Protein AF-A0AAD5VMF0-F1 (afdb_monomer)

Mean predicted aligned error: 19.84 Å

Solvent-accessible surface area (backbone atoms only — not comparable to full-atom values): 15435 Å² total; per-residue (Å²): 134,85,89,82,83,87,82,82,83,80,76,82,82,87,75,89,84,82,95,69,84,78,80,73,82,84,77,80,78,81,72,75,72,66,68,60,58,67,66,62,74,74,76,79,83,86,76,86,81,87,82,84,80,76,85,78,75,76,76,80,75,83,86,80,71,92,83,79,62,95,71,50,61,68,54,52,54,50,48,54,50,51,49,50,51,51,51,55,51,58,59,46,59,61,50,54,56,50,46,54,54,49,49,54,54,52,57,60,65,66,69,69,64,78,76,74,83,70,94,50,67,24,29,32,30,34,30,64,59,69,99,60,41,80,37,54,32,28,31,33,32,76,76,54,100,58,31,28,32,35,36,15,70,86,64,73,38,72,78,41,80,43,53,52,92,39,47,41,85,49,98,49,61,52,92,82,58,61,83,65,54,52,64,74,57,51,41,56,48,42,61,73,67,38,47,66,60,56,44,59,69,29,72,67,46,45,52,49,56,51,50,54,52,62,70,69,54,52,72,71,54,50,51,51,52,52,51,54,52,48,53,53,49,53,54,51,51,52,52,51,54,64,74,75,104

Foldseek 3Di:
DDDDDDDDDDDDDPDDDDPDPPDDDDDDDDDPVVVVVVVVVPPPDDDDDDDDDDPPPPPPPPPPPPPDDPPVPVVVVVVVVVVVVVVVVVVVVVVVVVVVVVVVVVVVVVVPPPPPLDDDFQFKKAFCDDPLHRFIWGFQADDDPFWTFTADVPRPDHTDIDGCVRIDTDPDGQDDRDRNDDRVVSVVSCVVVVVVVVCCPDPVVVVVVVVVVVVPDDPVVVVVVVVVVVVVVVVVVVVVVVVVD

Sequence (245 aa):
MVGGVAATVDGPSFDAANSSVRQLPFQAKPNKDRLAQCVYARRHQDQPAPLKTPRWHQKSAKSSQNSVGWETQALDDALMMLAGIRAALSMQSGWTQISNVLLRLAEVRSAGLEIILVLTIGVVILIRDGPLSGKIAVIAEIIDHNRAIIDGPSTGVPRQSFPYKHLLLTPFKLTKLPRGAGSGVIQKLVEREGIVEKWDKSAWAQKRATKEKRQSLGDFDRFKVMLAKKQRRDVVRKALKKASA

Organism: NCBI:txid56174

InterPro domains:
  IPR002784 Large ribosomal subunit protein eL14 domain [PF01929] (158-233)
  IPR008991 Translation protein SH3-like domain superfamily [SSF50104] (119-208)
  IPR014722 Large ribosomal subunit protein uL2, domain 2 [G3DSA:2.30.30.30] (118-201)
  IPR039660 Large ribosomal subunit protein eL14 [PTHR11127] (120-243)

Structure (mmCIF, N/CA/C/O backbone):
data_AF-A0AAD5VMF0-F1
#
_entry.id   AF-A0AAD5VMF0-F1
#
loop_
_atom_site.group_PDB
_atom_site.id
_atom_site.type_symbol
_atom_site.label_atom_id
_atom_site.label_alt_id
_atom_site.label_comp_id
_atom_site.label_asym_id
_atom_site.label_entity_id
_atom_site.label_seq_id
_atom_site.pdbx_PDB_ins_code
_atom_site.Cartn_x
_atom_site.Cartn_y
_atom_site.Cartn_z
_atom_site.occupancy
_atom_site.B_iso_or_equiv
_atom_site.auth_seq_id
_atom_site.auth_comp_id
_atom_site.auth_asym_id
_atom_site.auth_atom_id
_atom_site.pdbx_PDB_model_num
ATOM 1 N N . MET A 1 1 ? -54.091 33.857 -32.771 1.00 39.72 1 MET A N 1
ATOM 2 C CA . MET A 1 1 ? -54.334 33.910 -31.314 1.00 39.72 1 MET A CA 1
ATOM 3 C C . MET A 1 1 ? -53.193 33.185 -30.624 1.00 39.72 1 MET A C 1
ATOM 5 O O . MET A 1 1 ? -52.851 32.111 -31.093 1.00 39.72 1 MET A O 1
ATOM 9 N N . VAL A 1 2 ? -52.680 33.787 -29.540 1.00 48.00 2 VAL A N 1
ATOM 10 C CA . VAL A 1 2 ? -51.700 33.272 -28.552 1.00 48.00 2 VAL A CA 1
ATOM 11 C C . VAL A 1 2 ? -50.282 33.030 -29.118 1.00 48.00 2 VAL A C 1
ATOM 13 O O . VAL A 1 2 ? -50.114 32.214 -30.006 1.00 48.00 2 VAL A O 1
ATOM 16 N N . GLY A 1 3 ? -49.198 33.722 -28.747 1.00 38.62 3 GLY A N 1
ATOM 17 C CA . GLY A 1 3 ? -48.872 34.485 -27.535 1.00 38.62 3 GLY A CA 1
ATOM 18 C C . GLY A 1 3 ? -48.024 33.631 -26.575 1.00 38.62 3 GLY A C 1
ATOM 19 O O . GLY A 1 3 ? -48.546 32.664 -26.039 1.00 38.62 3 GLY A O 1
ATOM 20 N N . GLY A 1 4 ? -46.750 33.988 -26.351 1.00 43.59 4 GLY A N 1
ATOM 21 C CA . GLY A 1 4 ? -45.849 33.356 -25.360 1.00 43.59 4 GLY A CA 1
ATOM 22 C C . GLY A 1 4 ? -44.416 33.212 -25.893 1.00 43.59 4 GLY A C 1
ATOM 23 O O . GLY A 1 4 ? -44.119 32.241 -26.574 1.00 43.59 4 GLY A O 1
ATOM 24 N N . VAL A 1 5 ? -43.575 34.252 -25.880 1.00 50.66 5 VAL A N 1
ATOM 25 C CA . VAL A 1 5 ? -42.762 34.799 -24.763 1.00 50.66 5 VAL A CA 1
ATOM 26 C C . VAL A 1 5 ? -41.767 33.774 -24.200 1.00 50.66 5 VAL A C 1
ATOM 28 O O . VAL A 1 5 ? -42.129 32.851 -23.477 1.00 50.66 5 VAL A O 1
ATOM 31 N N . ALA A 1 6 ? -40.501 33.981 -24.570 1.00 47.44 6 ALA A N 1
ATOM 32 C CA . ALA A 1 6 ? -39.326 33.238 -24.139 1.00 47.44 6 ALA A CA 1
ATOM 33 C C . ALA A 1 6 ? -39.048 33.454 -22.643 1.00 47.44 6 ALA A C 1
ATOM 35 O O . ALA A 1 6 ? -38.972 34.592 -22.184 1.00 47.44 6 ALA A O 1
ATOM 36 N N . ALA A 1 7 ? -38.869 32.362 -21.899 1.00 51.03 7 ALA A N 1
ATOM 37 C CA . ALA A 1 7 ? -38.439 32.391 -20.507 1.00 51.03 7 ALA A CA 1
ATOM 38 C C . ALA A 1 7 ? -36.924 32.147 -20.433 1.00 51.03 7 ALA A C 1
ATOM 40 O O . ALA A 1 7 ? -36.458 31.008 -20.453 1.00 51.03 7 ALA A O 1
ATOM 41 N N . THR A 1 8 ? -36.153 33.230 -20.360 1.00 50.59 8 THR A N 1
ATOM 42 C CA . THR A 1 8 ? -34.803 33.233 -19.788 1.00 50.59 8 THR A CA 1
ATOM 43 C C . THR A 1 8 ? -34.946 33.173 -18.271 1.00 50.59 8 THR A C 1
ATOM 45 O O . THR A 1 8 ? -35.472 34.093 -17.652 1.00 50.59 8 THR A O 1
ATOM 48 N N . VAL A 1 9 ? -34.534 32.060 -17.669 1.00 53.09 9 VAL A N 1
ATOM 49 C CA . VAL A 1 9 ? -34.403 31.936 -16.214 1.00 53.09 9 VAL A CA 1
ATOM 50 C C . VAL A 1 9 ? -33.016 32.422 -15.817 1.00 53.09 9 VAL A C 1
ATOM 52 O O . VAL A 1 9 ? -32.032 31.692 -15.919 1.00 53.09 9 VAL A O 1
ATOM 55 N N . ASP A 1 10 ? -32.970 33.678 -15.385 1.00 44.53 10 ASP A N 1
ATOM 56 C CA . ASP A 1 10 ? -31.856 34.267 -14.657 1.00 44.53 10 ASP A CA 1
ATOM 57 C C . ASP A 1 10 ? -31.719 33.577 -13.292 1.00 44.53 10 ASP A C 1
ATOM 59 O O . ASP A 1 10 ? -32.653 33.535 -12.486 1.00 44.53 10 ASP A O 1
ATOM 63 N N . GLY A 1 11 ? -30.546 32.993 -13.040 1.00 49.19 11 GLY A N 1
ATOM 64 C CA . GLY A 1 11 ? -30.173 32.479 -11.725 1.00 49.19 11 GLY A CA 1
ATOM 65 C C . GLY A 1 11 ? -29.858 33.635 -10.765 1.00 49.19 11 GLY A C 1
ATOM 66 O O . GLY A 1 11 ? -29.276 34.633 -11.192 1.00 49.19 11 GLY A O 1
ATOM 67 N N . PRO A 1 12 ? -30.221 33.535 -9.476 1.00 55.34 12 PRO A N 1
ATOM 68 C CA . PRO A 1 12 ? -30.103 34.652 -8.548 1.00 55.34 12 PRO A CA 1
ATOM 69 C C . PRO A 1 12 ? -28.643 35.021 -8.252 1.00 55.34 12 PRO A C 1
ATOM 71 O O . PRO A 1 12 ? -27.835 34.176 -7.857 1.00 55.34 12 PRO A O 1
ATOM 74 N N . SER A 1 13 ? -28.363 36.319 -8.408 1.00 46.78 13 SER A N 1
ATOM 75 C CA . SER A 1 13 ? -27.172 37.024 -7.928 1.00 46.78 13 SER A CA 1
ATOM 76 C C . SER A 1 13 ? -26.937 36.728 -6.447 1.00 46.78 13 SER A C 1
ATOM 78 O O . SER A 1 13 ? -27.822 36.935 -5.614 1.00 46.78 13 SER A O 1
ATOM 80 N N . PHE A 1 14 ? -25.745 36.239 -6.111 1.00 44.75 14 PHE A N 1
ATOM 81 C CA . PHE A 1 14 ? -25.315 36.042 -4.731 1.00 44.75 14 PHE A CA 1
ATOM 82 C C . PHE A 1 14 ? -24.510 37.267 -4.289 1.00 44.75 14 PHE A C 1
ATOM 84 O O . PHE A 1 14 ? -23.292 37.206 -4.121 1.00 44.75 14 PHE A O 1
ATOM 91 N N . ASP A 1 15 ? -25.198 38.398 -4.135 1.00 44.16 15 ASP A N 1
ATOM 92 C CA . ASP A 1 15 ? -24.611 39.595 -3.546 1.00 44.16 15 ASP A CA 1
ATOM 93 C C . ASP A 1 15 ? -24.627 39.504 -2.015 1.00 44.16 15 ASP A C 1
ATOM 95 O O . ASP A 1 15 ? -25.664 39.435 -1.360 1.00 44.16 15 ASP A O 1
ATOM 99 N N . ALA A 1 16 ? -23.412 39.485 -1.470 1.00 48.34 16 ALA A N 1
ATOM 100 C CA . ALA A 1 16 ? -22.982 40.224 -0.289 1.00 48.34 16 ALA A CA 1
ATOM 101 C C . ALA A 1 16 ? -24.000 40.429 0.854 1.00 48.34 16 ALA A C 1
ATOM 103 O O . ALA A 1 16 ? -24.625 41.478 0.960 1.00 48.34 16 ALA A O 1
ATOM 104 N N . ALA A 1 17 ? -24.014 39.5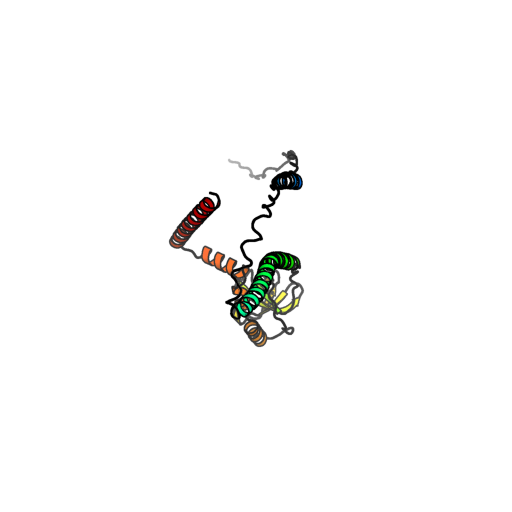09 1.824 1.00 44.19 17 ALA A N 1
ATOM 105 C CA . ALA A 1 17 ? -24.285 39.837 3.228 1.00 44.19 17 ALA A CA 1
ATOM 106 C C . ALA A 1 17 ? -23.911 38.663 4.146 1.00 44.19 17 ALA A C 1
ATOM 108 O O . ALA A 1 17 ? -24.682 37.720 4.276 1.00 44.19 17 ALA A O 1
ATOM 109 N N . ASN A 1 18 ? -22.737 38.713 4.790 1.00 50.62 18 ASN A N 1
ATOM 110 C CA . ASN A 1 18 ? -22.606 38.580 6.253 1.00 50.62 18 ASN A CA 1
ATOM 111 C C . ASN A 1 18 ? -21.132 38.722 6.683 1.00 50.62 18 ASN A C 1
ATOM 113 O O . ASN A 1 18 ? -20.461 37.770 7.085 1.00 50.62 18 ASN A O 1
ATOM 117 N N . SER A 1 19 ? -20.615 39.945 6.604 1.00 54.84 19 SER A N 1
ATOM 118 C CA . SER A 1 19 ? -19.398 40.358 7.297 1.00 54.84 19 SER A CA 1
ATOM 119 C C . SER A 1 19 ? -19.713 40.584 8.781 1.00 54.84 19 SER A C 1
ATOM 121 O O . SER A 1 19 ? -19.933 41.712 9.212 1.00 54.84 19 SER A O 1
ATOM 123 N N . SER A 1 20 ? -19.768 39.517 9.579 1.00 44.91 20 SER A N 1
ATOM 124 C CA . SER A 1 20 ? -19.698 39.629 11.044 1.00 44.91 20 SER A CA 1
ATOM 125 C C . SER A 1 20 ? -19.172 38.340 11.684 1.00 44.91 20 SER A C 1
ATOM 127 O O . SER A 1 20 ? -19.832 37.658 12.466 1.00 44.91 20 SER A O 1
ATOM 129 N N . VAL A 1 21 ? -17.920 38.000 11.366 1.00 49.81 21 VAL A N 1
ATOM 130 C CA . VAL A 1 21 ? -17.150 37.038 12.162 1.00 49.81 21 VAL A CA 1
ATOM 131 C C . VAL A 1 21 ? -16.928 37.662 13.540 1.00 49.81 21 VAL A C 1
ATOM 133 O O . VAL A 1 21 ? -16.006 38.447 13.746 1.00 49.81 21 VAL A O 1
ATOM 136 N N . ARG A 1 22 ? -17.802 37.336 14.497 1.00 44.69 22 ARG A N 1
ATOM 137 C CA . ARG A 1 22 ? -17.555 37.590 15.917 1.00 44.69 22 ARG A CA 1
ATOM 138 C C . ARG A 1 22 ? -16.333 36.769 16.325 1.00 44.69 22 ARG A C 1
ATOM 140 O O . ARG A 1 22 ? -16.423 35.555 16.493 1.00 44.69 22 ARG A O 1
ATOM 147 N N . GLN A 1 23 ? -15.186 37.429 16.453 1.00 45.75 23 GLN A N 1
ATOM 148 C CA . GLN A 1 23 ? -14.003 36.861 17.089 1.00 45.75 23 GLN A CA 1
ATOM 149 C C . GLN A 1 23 ? -14.361 36.498 18.536 1.00 45.75 23 GLN A C 1
ATOM 151 O O . GLN A 1 23 ? -14.700 37.363 19.341 1.00 45.75 23 GLN A O 1
ATOM 156 N N . LEU A 1 24 ? -14.318 35.206 18.862 1.00 52.22 24 LEU A N 1
ATOM 157 C CA . LEU A 1 24 ? -14.364 34.752 20.248 1.00 52.22 24 LEU A CA 1
ATOM 158 C C . LEU A 1 24 ? -13.030 35.115 20.920 1.00 52.22 24 LEU A C 1
ATOM 160 O O . LEU A 1 24 ? -11.979 34.889 20.313 1.00 52.22 24 LEU A O 1
ATOM 164 N N . PRO A 1 25 ? -13.028 35.648 22.155 1.00 45.78 25 PRO A N 1
ATOM 165 C CA . PRO A 1 25 ? -11.786 35.964 22.839 1.00 45.78 25 PRO A CA 1
ATOM 166 C C . PRO A 1 25 ? -10.991 34.682 23.115 1.00 45.78 25 PRO A C 1
ATOM 168 O O . PRO A 1 25 ? -11.506 33.695 23.645 1.00 45.78 25 PRO A O 1
ATOM 171 N N . PHE A 1 26 ? -9.713 34.725 22.744 1.00 46.66 26 PHE A N 1
ATOM 172 C CA . PHE A 1 26 ? -8.696 33.727 23.046 1.00 46.66 26 PHE A CA 1
ATOM 173 C C . PHE A 1 26 ? -8.610 33.525 24.566 1.00 46.66 26 PHE A C 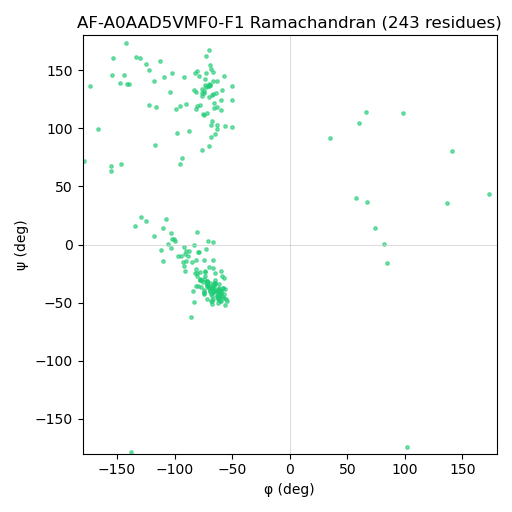1
ATOM 175 O O . PHE A 1 26 ? -8.039 34.345 25.284 1.00 46.66 26 PHE A O 1
ATOM 182 N N . GLN A 1 27 ? -9.200 32.443 25.078 1.00 49.06 27 GLN A N 1
ATOM 183 C CA . GLN A 1 27 ? -9.033 32.073 26.480 1.00 49.06 27 GLN A CA 1
ATOM 184 C C . GLN A 1 27 ? -7.608 31.552 26.695 1.00 49.06 27 GLN A C 1
ATOM 186 O O . GLN A 1 27 ? -7.225 30.495 26.185 1.00 49.06 27 GLN A O 1
ATOM 191 N N . ALA A 1 28 ? -6.820 32.310 27.456 1.00 52.97 28 ALA A N 1
ATOM 192 C CA . ALA A 1 28 ? -5.492 31.914 27.895 1.00 52.97 28 ALA A CA 1
ATOM 193 C C . ALA A 1 28 ? -5.570 30.614 28.717 1.00 52.97 28 ALA A C 1
ATOM 195 O O . ALA A 1 28 ? -6.301 30.523 29.704 1.00 52.97 28 ALA A O 1
ATOM 196 N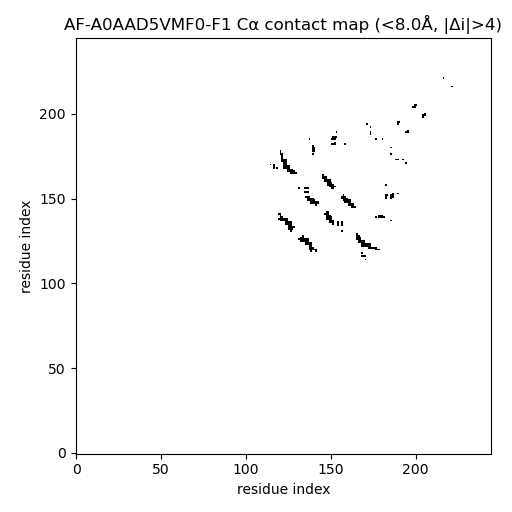 N . LYS A 1 29 ? -4.814 29.590 28.308 1.00 53.75 29 LYS A N 1
ATOM 197 C CA . LYS A 1 29 ? -4.709 28.328 29.053 1.00 53.75 29 LYS A CA 1
ATOM 198 C C . LYS A 1 29 ? -3.950 28.562 30.369 1.00 53.75 29 LYS A C 1
ATOM 200 O O . LYS A 1 29 ? -2.921 29.237 30.343 1.00 53.75 29 LYS A O 1
ATOM 205 N N . PRO A 1 30 ? -4.389 27.986 31.503 1.00 50.12 30 PRO A N 1
ATOM 206 C CA . PRO A 1 30 ? -3.702 28.161 32.776 1.00 50.12 30 PRO A CA 1
ATOM 207 C C . PRO A 1 30 ? -2.343 27.445 32.782 1.00 50.12 30 PRO A C 1
ATOM 209 O O . PRO A 1 30 ? -2.208 26.313 32.311 1.00 50.12 30 PRO A O 1
ATOM 212 N N . ASN A 1 31 ? -1.339 28.139 33.323 1.00 54.75 31 ASN A N 1
ATOM 213 C CA . ASN A 1 31 ? 0.055 27.712 33.417 1.00 54.75 31 ASN A CA 1
ATOM 214 C C . ASN A 1 31 ? 0.191 26.452 34.302 1.00 54.75 31 ASN A C 1
ATOM 216 O O . ASN A 1 31 ? -0.138 26.482 35.491 1.00 54.75 31 ASN A O 1
ATOM 220 N N . LYS A 1 32 ? 0.673 25.345 33.720 1.00 56.50 32 LYS A N 1
ATOM 221 C CA . LYS A 1 32 ? 0.809 24.030 34.377 1.00 56.50 32 LYS A CA 1
ATOM 222 C C . LYS A 1 32 ? 1.846 24.005 35.506 1.00 56.50 32 LYS A C 1
ATOM 224 O O . LYS A 1 32 ? 1.808 23.091 36.327 1.00 56.50 32 LYS A O 1
ATOM 229 N N . ASP A 1 33 ? 2.691 25.025 35.612 1.00 55.03 33 ASP A N 1
ATOM 230 C CA . ASP A 1 33 ? 3.840 25.007 36.521 1.00 55.03 33 ASP A CA 1
ATOM 231 C C . ASP A 1 33 ? 3.500 25.447 37.958 1.00 55.03 33 ASP A C 1
ATOM 233 O O . ASP A 1 33 ? 4.237 25.141 38.894 1.00 55.03 33 ASP A O 1
ATOM 237 N N . ARG A 1 34 ? 2.335 26.076 38.188 1.00 52.50 34 ARG A N 1
ATOM 238 C CA . ARG A 1 34 ? 1.907 26.497 39.542 1.00 52.50 34 ARG A CA 1
ATOM 239 C C . ARG A 1 34 ? 1.295 25.380 40.393 1.00 52.50 34 ARG A C 1
ATOM 241 O O . ARG A 1 34 ? 1.377 25.440 41.615 1.00 52.50 34 ARG A O 1
ATOM 248 N N . LEU A 1 35 ? 0.702 24.351 39.782 1.00 53.78 35 LEU A N 1
ATOM 249 C CA . LEU A 1 35 ? 0.073 23.246 40.526 1.00 53.78 35 LEU A CA 1
ATOM 250 C C . LEU A 1 35 ? 1.087 22.191 41.001 1.00 53.78 35 LEU A C 1
ATOM 252 O O . LEU A 1 35 ? 0.817 21.477 41.963 1.00 53.78 35 LEU A O 1
ATOM 256 N N . ALA A 1 36 ? 2.268 22.125 40.381 1.00 52.72 36 ALA A N 1
ATOM 257 C CA . ALA A 1 36 ? 3.321 21.186 40.764 1.00 52.72 36 ALA A CA 1
ATOM 258 C C . ALA A 1 36 ? 4.092 21.626 42.026 1.00 52.72 36 ALA A C 1
ATOM 260 O O . ALA A 1 36 ? 4.521 20.781 42.810 1.00 52.72 36 ALA A O 1
ATOM 261 N N . GLN A 1 37 ? 4.219 22.935 42.271 1.00 54.56 37 GLN A N 1
ATOM 262 C CA . GLN A 1 37 ? 4.984 23.462 43.411 1.00 54.56 37 GLN A CA 1
ATOM 263 C C . GLN A 1 37 ? 4.230 23.359 44.752 1.00 54.56 37 GLN A C 1
ATOM 265 O O . GLN A 1 37 ? 4.853 23.116 45.784 1.00 54.56 37 GLN A O 1
ATOM 270 N N . CYS A 1 38 ? 2.892 23.433 44.761 1.00 50.38 38 CYS A N 1
ATOM 271 C CA . CYS A 1 38 ? 2.105 23.322 46.001 1.00 50.38 38 CYS A CA 1
ATOM 272 C C . CYS A 1 38 ? 2.017 21.895 46.571 1.00 50.38 38 CYS A C 1
ATOM 274 O O . CYS A 1 38 ? 1.862 21.733 47.780 1.00 50.38 38 CYS A O 1
ATOM 276 N N . VAL A 1 39 ? 2.121 20.851 45.740 1.00 54.12 39 VAL A N 1
ATOM 277 C CA . VAL A 1 39 ? 2.021 19.451 46.206 1.00 54.12 39 VAL A CA 1
ATOM 278 C C . VAL A 1 39 ? 3.354 18.944 46.778 1.00 54.12 39 VAL A C 1
ATOM 280 O O . VAL A 1 39 ? 3.361 18.068 47.642 1.00 54.12 39 VAL A O 1
ATOM 283 N N . TYR A 1 40 ? 4.481 19.530 46.363 1.00 49.00 40 TYR A N 1
ATOM 284 C CA . TYR A 1 40 ? 5.817 19.131 46.818 1.00 49.00 40 TYR A CA 1
ATOM 285 C C . TYR A 1 40 ? 6.158 19.656 48.229 1.00 49.00 40 TYR A C 1
ATOM 287 O O . TYR A 1 40 ? 6.833 18.979 49.000 1.00 49.00 40 TYR A O 1
ATOM 295 N N . ALA A 1 41 ? 5.621 20.816 48.622 1.00 50.12 41 ALA A N 1
ATOM 296 C CA . ALA A 1 41 ? 5.967 21.478 49.886 1.00 50.12 41 ALA A CA 1
ATOM 297 C C . ALA A 1 41 ? 5.297 20.892 51.151 1.00 50.12 41 ALA A C 1
ATOM 299 O O . ALA A 1 41 ? 5.637 21.301 52.256 1.00 50.12 41 ALA A O 1
ATOM 300 N N . ARG A 1 42 ? 4.360 19.935 51.032 1.00 50.59 42 ARG A N 1
ATOM 301 C CA . ARG A 1 42 ? 3.609 19.386 52.186 1.00 50.59 42 ARG A CA 1
ATOM 302 C C . ARG A 1 42 ? 4.070 17.997 52.654 1.00 50.59 42 ARG A C 1
ATOM 304 O O . ARG A 1 42 ? 3.550 17.495 53.639 1.00 50.59 42 ARG A O 1
ATOM 311 N N . ARG A 1 43 ? 5.040 17.361 51.983 1.00 43.47 43 ARG A N 1
ATOM 312 C CA . ARG A 1 43 ? 5.453 15.970 52.284 1.00 43.47 43 ARG A CA 1
ATOM 313 C C . ARG A 1 43 ? 6.764 15.840 53.082 1.00 43.47 43 ARG A C 1
ATOM 315 O O . ARG A 1 43 ? 7.216 14.725 53.304 1.00 43.47 43 ARG A O 1
ATOM 322 N N . HIS A 1 44 ? 7.371 16.947 53.519 1.00 46.19 44 HIS A N 1
ATOM 323 C CA . HIS A 1 44 ? 8.727 16.946 54.095 1.00 46.19 44 HIS A CA 1
ATOM 324 C C . HIS A 1 44 ? 8.873 17.567 55.499 1.00 46.19 44 HIS A C 1
ATOM 326 O O . HIS A 1 44 ? 9.990 17.905 55.875 1.00 46.19 44 HIS A O 1
ATOM 332 N N . GLN A 1 45 ? 7.804 17.691 56.298 1.00 52.72 45 GLN A N 1
ATOM 333 C CA . GLN A 1 45 ? 7.923 18.202 57.681 1.00 52.72 45 GLN A CA 1
ATOM 334 C C . GLN A 1 45 ? 7.650 17.196 58.809 1.00 52.72 45 GLN A C 1
ATOM 336 O O . GLN A 1 45 ? 7.959 17.517 59.949 1.00 52.72 45 GLN A O 1
ATOM 341 N N . ASP A 1 46 ? 7.233 15.961 58.520 1.00 50.31 46 ASP A N 1
ATOM 342 C CA . ASP A 1 46 ? 7.001 14.955 59.567 1.00 50.31 46 ASP A CA 1
ATOM 343 C C . ASP A 1 46 ? 7.944 13.753 59.411 1.00 50.31 46 ASP A C 1
ATOM 345 O O . ASP A 1 46 ? 7.602 12.739 58.802 1.00 50.31 46 ASP A O 1
ATOM 349 N N . GLN A 1 47 ? 9.150 13.851 59.976 1.00 47.66 47 GLN A N 1
ATOM 350 C CA . GLN A 1 47 ? 9.895 12.664 60.409 1.00 47.66 47 GLN A CA 1
ATOM 351 C C . GLN A 1 47 ? 10.201 12.781 61.908 1.00 47.66 47 GLN A C 1
ATOM 353 O O . GLN A 1 47 ? 10.870 13.736 62.307 1.00 47.66 47 GLN A O 1
ATOM 358 N N . PRO A 1 48 ? 9.738 11.845 62.757 1.00 56.19 48 PRO A N 1
ATOM 359 C CA . PRO A 1 48 ? 10.111 11.835 64.166 1.00 56.19 48 PRO A CA 1
ATOM 360 C C . PRO A 1 48 ? 11.565 11.366 64.343 1.00 56.19 48 PRO A C 1
ATOM 362 O O . PRO A 1 48 ? 12.008 10.406 63.713 1.00 56.19 48 PRO A O 1
ATOM 365 N N . ALA A 1 49 ? 12.311 12.048 65.216 1.00 62.00 49 ALA A N 1
ATOM 366 C CA . ALA A 1 49 ? 13.712 11.747 65.515 1.00 62.00 49 ALA A CA 1
ATOM 367 C C . ALA A 1 49 ? 13.888 10.382 66.227 1.00 62.00 49 ALA A C 1
ATOM 369 O O . ALA A 1 49 ? 13.027 9.988 67.018 1.00 62.00 49 ALA A O 1
ATOM 370 N N . PRO A 1 50 ? 15.007 9.662 66.009 1.00 53.03 50 PRO A N 1
ATOM 371 C CA . PRO A 1 50 ? 15.227 8.351 66.618 1.00 53.03 50 PRO A CA 1
ATOM 372 C C . PRO A 1 50 ? 15.575 8.450 68.115 1.00 53.03 50 PRO A C 1
ATOM 374 O O . PRO A 1 50 ? 16.457 9.209 68.523 1.00 53.03 50 PRO A O 1
ATOM 377 N N . LEU A 1 51 ? 14.907 7.635 68.937 1.00 65.69 51 LEU A N 1
ATOM 378 C CA . LEU A 1 51 ? 15.145 7.523 70.381 1.00 65.69 51 LEU A CA 1
ATOM 379 C C . LEU A 1 51 ? 16.422 6.710 70.677 1.00 65.69 51 LEU A C 1
ATOM 381 O O . LEU A 1 51 ? 16.621 5.625 70.133 1.00 65.69 51 LEU A O 1
ATOM 385 N N . LYS A 1 52 ? 17.278 7.207 71.582 1.00 57.97 52 LYS A N 1
ATOM 386 C CA . LYS A 1 52 ? 18.459 6.480 72.089 1.00 57.97 52 LYS A CA 1
ATOM 387 C C . LYS A 1 52 ? 18.039 5.412 73.105 1.00 57.97 52 LYS A C 1
ATOM 389 O O . LYS A 1 52 ? 17.384 5.731 74.093 1.00 57.97 52 LYS A O 1
ATOM 394 N N . THR A 1 53 ? 18.475 4.166 72.919 1.00 56.31 53 THR A N 1
ATOM 395 C CA . THR A 1 53 ? 18.248 3.079 73.888 1.00 56.31 53 THR A CA 1
ATOM 396 C C . THR A 1 53 ? 19.252 3.110 75.056 1.00 56.31 53 THR A C 1
ATOM 398 O O . THR A 1 53 ? 20.406 3.501 74.848 1.00 56.31 53 THR A O 1
ATOM 401 N N . PRO A 1 54 ? 18.884 2.658 76.275 1.00 50.56 54 PRO A N 1
ATOM 402 C CA . PRO A 1 54 ? 19.761 2.716 77.447 1.00 50.56 54 PRO A CA 1
ATOM 403 C C . PRO A 1 54 ? 20.925 1.713 77.418 1.00 50.56 54 PRO A C 1
ATOM 405 O O . PRO A 1 54 ? 20.805 0.576 76.966 1.00 50.56 54 PRO A O 1
ATOM 408 N N . ARG A 1 55 ? 22.052 2.128 78.008 1.00 50.00 55 ARG A N 1
ATOM 409 C CA . ARG A 1 55 ? 23.382 1.486 77.974 1.00 50.00 55 ARG A CA 1
ATOM 410 C C . ARG A 1 55 ? 23.528 0.175 78.770 1.00 50.00 55 ARG A C 1
ATOM 412 O O . ARG A 1 55 ? 24.618 -0.386 78.828 1.00 50.00 55 ARG A O 1
ATOM 419 N N . TRP A 1 56 ? 22.466 -0.331 79.388 1.00 47.12 56 TRP A N 1
ATOM 420 C CA . TRP A 1 56 ? 22.545 -1.464 80.321 1.00 47.12 56 TRP A CA 1
ATOM 421 C C . TRP A 1 56 ? 22.427 -2.837 79.633 1.00 47.12 56 TRP A C 1
ATOM 423 O O . TRP A 1 56 ? 22.747 -3.853 80.240 1.00 47.12 56 TRP A O 1
ATOM 433 N N . HIS A 1 57 ? 22.076 -2.884 78.342 1.00 47.41 57 HIS A N 1
ATOM 434 C CA . HIS A 1 57 ? 21.938 -4.138 77.585 1.00 47.41 57 HIS A CA 1
ATOM 435 C C . HIS A 1 57 ? 23.243 -4.728 77.018 1.00 47.41 57 HIS A C 1
ATOM 437 O O . HIS A 1 57 ? 23.214 -5.798 76.420 1.00 47.41 57 HIS A O 1
ATOM 443 N N . GLN A 1 58 ? 24.406 -4.097 77.211 1.00 53.62 58 GLN A N 1
ATOM 444 C CA . GLN A 1 58 ? 25.656 -4.569 76.587 1.00 53.62 58 GLN A CA 1
ATOM 445 C C . GLN A 1 58 ? 26.471 -5.579 77.411 1.00 53.62 58 GLN A C 1
ATOM 447 O O . GLN A 1 58 ? 27.469 -6.093 76.908 1.00 53.62 58 GLN A O 1
ATOM 452 N N . LYS A 1 59 ? 26.091 -5.887 78.659 1.00 45.03 59 LYS A N 1
ATOM 453 C CA . LYS A 1 59 ? 26.933 -6.715 79.549 1.00 45.03 59 LYS A CA 1
ATOM 454 C C . LYS A 1 59 ? 26.461 -8.153 79.782 1.00 45.03 59 LYS A C 1
ATOM 456 O O . LYS A 1 59 ? 27.167 -8.888 80.457 1.00 45.03 59 LYS A O 1
ATOM 461 N N . SER A 1 60 ? 25.348 -8.590 79.190 1.00 49.59 60 SER A N 1
ATOM 462 C CA . SER A 1 60 ? 24.842 -9.961 79.400 1.00 49.59 60 SER A CA 1
ATOM 463 C C . SER A 1 60 ? 25.286 -10.983 78.344 1.00 49.59 60 SER A C 1
ATOM 465 O O . SER A 1 60 ? 25.072 -12.173 78.536 1.00 49.59 60 SER A O 1
ATOM 467 N N . ALA A 1 61 ? 25.895 -10.562 77.232 1.00 43.69 61 ALA A N 1
ATOM 468 C CA . ALA A 1 61 ? 26.145 -11.452 76.090 1.00 43.69 61 ALA A CA 1
ATOM 469 C C . ALA A 1 61 ? 27.580 -12.013 76.003 1.00 43.69 61 ALA A C 1
ATOM 471 O O . ALA A 1 61 ? 27.908 -12.695 75.040 1.00 43.69 61 ALA A O 1
ATOM 472 N N . LYS A 1 62 ? 28.463 -11.725 76.972 1.00 46.12 62 LYS A N 1
ATOM 473 C CA . LYS A 1 62 ? 29.910 -12.008 76.850 1.00 46.12 62 LYS A CA 1
ATOM 474 C C . LYS A 1 62 ? 30.428 -13.261 77.564 1.00 46.12 62 LYS A C 1
ATOM 476 O O . LYS A 1 62 ? 31.628 -13.493 77.520 1.00 46.12 62 LYS A O 1
ATOM 481 N N . SER A 1 63 ? 29.574 -14.085 78.174 1.00 47.06 63 SER A N 1
ATOM 482 C CA . SER A 1 63 ? 30.030 -15.285 78.901 1.00 47.06 63 SER A CA 1
ATOM 483 C C . SER A 1 63 ? 29.530 -16.625 78.348 1.00 47.06 63 SER A C 1
ATOM 485 O O . SER A 1 63 ? 29.762 -17.640 78.990 1.00 47.06 63 SER A O 1
ATOM 487 N N . SER A 1 64 ? 28.858 -16.669 77.188 1.00 48.50 64 SER A N 1
ATOM 488 C CA . SER A 1 64 ? 28.165 -17.894 76.732 1.00 48.50 64 SER A CA 1
ATOM 489 C C . SER A 1 64 ? 28.377 -18.285 75.259 1.00 48.50 64 SER A C 1
ATOM 491 O O . SER A 1 64 ? 27.616 -19.095 74.739 1.00 48.50 64 SER A O 1
ATOM 493 N N . GLN A 1 65 ? 29.374 -17.743 74.555 1.00 44.75 65 GLN A N 1
ATOM 494 C CA . GLN A 1 65 ? 29.591 -18.070 73.130 1.00 44.75 65 GLN A CA 1
ATOM 495 C C . GLN A 1 65 ? 31.028 -18.487 72.783 1.00 44.75 65 GLN A C 1
ATOM 497 O O . GLN A 1 65 ? 31.433 -18.436 71.630 1.00 44.75 65 GLN A O 1
ATOM 502 N N . ASN A 1 66 ? 31.791 -18.980 73.760 1.00 52.75 66 ASN A N 1
ATOM 503 C CA . ASN A 1 66 ? 33.003 -19.751 73.482 1.00 52.75 66 ASN A CA 1
ATOM 504 C C . ASN A 1 66 ? 32.643 -21.239 73.474 1.00 52.75 66 ASN A C 1
ATOM 506 O O . ASN A 1 66 ? 32.894 -21.905 74.473 1.00 52.75 66 ASN A O 1
ATOM 510 N N . SER A 1 67 ? 31.973 -21.738 72.426 1.00 47.97 67 SER A N 1
ATOM 511 C CA . SER A 1 67 ? 31.902 -23.188 72.114 1.00 47.97 67 SER A CA 1
ATOM 512 C C . SER A 1 67 ? 30.946 -23.550 70.966 1.00 47.97 67 SER A C 1
ATOM 514 O O . SER A 1 67 ? 30.217 -24.517 71.084 1.00 47.97 67 SER A O 1
ATOM 516 N N . VAL A 1 68 ? 30.917 -22.831 69.842 1.00 47.62 68 VAL A N 1
ATOM 517 C CA . VAL A 1 68 ? 30.398 -23.366 68.558 1.00 47.62 68 VAL A CA 1
ATOM 518 C C . VAL A 1 68 ? 30.667 -22.349 67.451 1.00 47.62 68 VAL A C 1
ATOM 520 O O . VAL A 1 68 ? 30.411 -21.168 67.661 1.00 47.62 68 VAL A O 1
ATOM 523 N N . GLY A 1 69 ? 31.124 -22.790 66.273 1.00 39.97 69 GLY A N 1
ATOM 524 C CA . GLY A 1 69 ? 30.912 -21.994 65.056 1.00 39.97 69 GLY A CA 1
ATOM 525 C C . GLY A 1 69 ? 32.069 -21.835 64.072 1.00 39.97 69 GLY A C 1
ATOM 526 O O . GLY A 1 69 ? 32.148 -20.803 63.422 1.00 39.97 69 GLY A O 1
ATOM 527 N N . TRP A 1 70 ? 32.921 -22.838 63.853 1.00 41.59 70 TRP A N 1
ATOM 528 C CA . TRP A 1 70 ? 33.685 -22.907 62.589 1.00 41.59 70 TRP A CA 1
ATOM 529 C C . TRP A 1 70 ? 32.774 -23.164 61.359 1.00 41.59 70 TRP A C 1
ATOM 531 O O . TRP A 1 70 ? 33.251 -23.213 60.231 1.00 41.59 70 TRP A O 1
ATOM 541 N N . GLU A 1 71 ? 31.455 -23.248 61.566 1.00 51.03 71 GLU A N 1
ATOM 542 C CA . GLU A 1 71 ? 30.403 -23.358 60.546 1.00 51.03 71 GLU A CA 1
ATOM 543 C C . GLU A 1 71 ? 29.718 -22.028 60.167 1.00 51.03 71 GLU A C 1
ATOM 545 O O . GLU A 1 71 ? 29.001 -21.991 59.170 1.00 51.03 71 GLU A O 1
ATOM 550 N N . THR A 1 72 ? 29.937 -20.917 60.882 1.00 53.03 72 THR A N 1
ATOM 551 C CA . THR A 1 72 ? 29.274 -19.633 60.551 1.00 53.03 72 THR A CA 1
ATOM 552 C C . THR A 1 72 ? 30.081 -18.743 59.605 1.00 53.03 72 THR A C 1
ATOM 554 O O . THR A 1 72 ? 29.503 -17.904 58.925 1.00 53.03 72 THR A O 1
ATOM 557 N N . GLN A 1 73 ? 31.389 -18.969 59.450 1.00 54.69 73 GLN A N 1
ATOM 558 C CA . GLN A 1 73 ? 32.230 -18.121 58.594 1.00 54.69 73 GLN A CA 1
ATOM 559 C C . GLN A 1 73 ? 31.909 -18.281 57.094 1.00 54.69 73 GLN A C 1
ATOM 561 O O . GLN A 1 73 ? 31.829 -17.302 56.362 1.00 54.69 73 GLN A O 1
ATOM 566 N N . ALA A 1 74 ? 31.645 -19.509 56.635 1.00 55.06 74 ALA A N 1
ATOM 567 C CA . ALA A 1 74 ? 31.347 -19.780 55.225 1.00 55.06 74 ALA A CA 1
ATOM 568 C C . ALA A 1 74 ? 29.936 -19.322 54.804 1.00 55.06 74 ALA A C 1
ATOM 570 O O . ALA A 1 74 ? 29.713 -18.966 53.646 1.00 55.06 74 ALA A O 1
ATOM 571 N N . LEU A 1 75 ? 28.982 -19.319 55.741 1.00 58.09 75 LEU A N 1
ATOM 572 C CA . LEU A 1 75 ? 27.616 -18.856 55.500 1.00 58.09 75 LEU A CA 1
ATOM 573 C C . LEU A 1 75 ? 27.520 -17.329 55.530 1.00 58.09 75 LEU A C 1
ATOM 575 O O . LEU A 1 75 ? 26.803 -16.770 54.701 1.00 58.09 75 LEU A O 1
ATOM 579 N N . ASP A 1 76 ? 28.285 -16.662 56.397 1.00 54.38 76 ASP A N 1
ATOM 580 C CA . ASP A 1 76 ? 28.347 -15.199 56.455 1.00 54.38 76 ASP A CA 1
ATOM 581 C C . ASP A 1 76 ? 29.103 -14.602 55.249 1.00 54.38 76 ASP A C 1
ATOM 583 O O . ASP A 1 76 ? 28.665 -13.590 54.696 1.00 54.38 76 ASP A O 1
ATOM 587 N N . ASP A 1 77 ? 30.139 -15.274 54.730 1.00 58.91 77 ASP A N 1
ATOM 588 C CA . ASP A 1 77 ? 30.834 -14.863 53.496 1.00 58.91 77 ASP A CA 1
ATOM 589 C C . ASP A 1 77 ? 29.971 -15.082 52.233 1.00 58.91 77 ASP A C 1
ATOM 591 O O . ASP A 1 77 ? 29.945 -14.243 51.323 1.00 58.91 77 ASP A O 1
ATOM 595 N N . ALA A 1 78 ? 29.179 -16.162 52.191 1.00 58.44 78 ALA A N 1
ATOM 596 C CA . ALA A 1 78 ? 28.210 -16.410 51.120 1.00 58.44 78 ALA A CA 1
ATOM 597 C C . ALA A 1 78 ? 27.018 -15.434 51.170 1.00 58.44 78 ALA A C 1
ATOM 599 O O . ALA A 1 78 ? 26.551 -14.973 50.124 1.00 58.44 78 ALA A O 1
ATOM 600 N N . LEU A 1 79 ? 26.545 -15.065 52.366 1.00 58.94 79 LEU A N 1
ATOM 601 C CA . LEU A 1 79 ? 25.511 -14.042 52.558 1.00 58.94 79 LEU A CA 1
ATOM 602 C C . LEU A 1 79 ? 26.004 -12.648 52.163 1.00 58.94 79 LEU A C 1
ATOM 604 O O . LEU A 1 79 ? 25.246 -11.907 51.538 1.00 58.94 79 LEU A O 1
ATOM 608 N N . MET A 1 80 ? 27.265 -12.307 52.439 1.00 54.69 80 MET A N 1
ATOM 609 C CA . MET A 1 80 ? 27.871 -11.049 51.994 1.00 54.69 80 MET A CA 1
ATOM 610 C C . MET A 1 80 ? 28.054 -10.992 50.467 1.00 54.69 80 MET A C 1
ATOM 612 O O . MET A 1 80 ? 27.784 -9.952 49.859 1.00 54.69 80 MET A O 1
ATOM 616 N N . MET A 1 81 ? 28.397 -12.107 49.809 1.00 57.25 81 MET A N 1
ATOM 617 C CA . MET A 1 81 ? 28.415 -12.189 48.338 1.00 57.25 81 MET A CA 1
ATOM 618 C C . MET A 1 81 ? 27.010 -12.119 47.714 1.00 57.25 81 MET A C 1
ATOM 620 O O . MET A 1 81 ? 26.801 -11.400 46.733 1.00 57.25 81 MET A O 1
ATOM 624 N N . LEU A 1 82 ? 26.017 -12.808 48.286 1.00 57.62 82 LEU A N 1
ATOM 625 C CA . LEU A 1 82 ? 24.634 -12.795 47.790 1.00 57.62 82 LEU A CA 1
ATOM 626 C C . LEU A 1 82 ? 23.922 -11.458 48.060 1.00 57.62 82 LEU A C 1
ATOM 628 O O . LEU A 1 82 ? 23.117 -11.016 47.236 1.00 57.62 82 LEU A O 1
ATOM 632 N N . ALA A 1 83 ? 24.247 -10.768 49.157 1.00 57.44 83 ALA A N 1
ATOM 633 C CA . ALA A 1 83 ? 23.793 -9.404 49.428 1.00 57.44 83 ALA A CA 1
ATOM 634 C C . ALA A 1 83 ? 24.404 -8.395 48.440 1.00 57.44 83 ALA A C 1
ATOM 636 O O . ALA A 1 83 ? 23.689 -7.516 47.956 1.00 57.44 83 ALA A O 1
ATOM 637 N N . GLY A 1 84 ? 25.677 -8.567 48.060 1.00 53.72 84 GLY A N 1
ATOM 638 C CA . GLY A 1 84 ? 26.327 -7.779 47.007 1.00 53.72 84 GLY A CA 1
ATOM 639 C C . GLY A 1 84 ? 25.670 -7.959 45.633 1.00 53.72 84 GLY A C 1
ATOM 640 O O . GLY A 1 84 ? 25.384 -6.978 44.946 1.00 53.72 84 GLY A O 1
ATOM 641 N N . ILE A 1 85 ? 25.329 -9.198 45.264 1.00 57.31 85 ILE A N 1
ATOM 642 C CA . ILE A 1 85 ? 24.613 -9.514 44.017 1.00 57.31 85 ILE A CA 1
ATOM 643 C C . ILE A 1 85 ? 23.181 -8.950 44.039 1.00 57.31 85 ILE A C 1
ATOM 645 O O . ILE A 1 85 ? 22.720 -8.388 43.045 1.00 57.31 85 ILE A O 1
ATOM 649 N N . ARG A 1 86 ? 22.480 -9.020 45.179 1.00 52.97 86 ARG A N 1
ATOM 650 C CA . ARG A 1 86 ? 21.119 -8.476 45.335 1.00 52.97 86 ARG A CA 1
ATOM 651 C C . ARG A 1 86 ? 21.089 -6.944 45.339 1.00 52.97 86 ARG A C 1
ATOM 653 O O . ARG A 1 86 ? 20.160 -6.367 44.776 1.00 52.97 86 ARG A O 1
ATOM 660 N N . ALA A 1 87 ? 22.105 -6.283 45.895 1.00 53.25 87 ALA A N 1
ATOM 661 C CA . ALA A 1 87 ? 22.267 -4.832 45.811 1.00 53.25 87 ALA A CA 1
ATOM 662 C C . ALA A 1 87 ? 22.580 -4.386 44.372 1.00 53.25 87 ALA A C 1
ATOM 664 O O . ALA A 1 87 ? 21.924 -3.470 43.875 1.00 53.25 87 ALA A O 1
ATOM 665 N N . ALA A 1 88 ? 23.476 -5.091 43.668 1.00 51.59 88 ALA A N 1
ATOM 666 C CA . ALA A 1 88 ? 23.804 -4.837 42.262 1.00 51.59 88 ALA A CA 1
ATOM 667 C C . ALA A 1 88 ? 22.597 -5.037 41.320 1.00 51.59 88 ALA A C 1
ATOM 669 O O . ALA A 1 88 ? 22.347 -4.197 40.454 1.00 51.59 88 ALA A O 1
ATOM 670 N N . LEU A 1 89 ? 21.785 -6.077 41.549 1.00 54.56 89 LEU A N 1
ATOM 671 C CA . LEU A 1 89 ? 20.537 -6.325 40.814 1.00 54.56 89 LEU A CA 1
ATOM 672 C C . LEU A 1 89 ? 19.417 -5.333 41.176 1.00 54.56 89 LEU A C 1
ATOM 674 O O . LEU A 1 89 ? 18.623 -4.971 40.307 1.00 54.56 89 LEU A O 1
ATOM 678 N N . SER A 1 90 ? 19.361 -4.828 42.417 1.00 48.50 90 SER A N 1
ATOM 679 C CA . SER A 1 90 ? 18.416 -3.760 42.799 1.00 48.50 90 SER A CA 1
ATOM 680 C C . SER A 1 90 ? 18.816 -2.383 42.249 1.00 48.50 90 SER A C 1
ATOM 682 O O . SER A 1 90 ? 17.961 -1.525 42.037 1.00 48.50 90 SER A O 1
ATOM 684 N N . MET A 1 91 ? 20.102 -2.194 41.928 1.00 47.91 91 MET A N 1
ATOM 685 C CA . MET A 1 91 ? 20.605 -1.033 41.189 1.00 47.91 91 MET A CA 1
ATOM 686 C C . MET A 1 91 ? 20.408 -1.172 39.673 1.00 47.91 91 MET A C 1
ATOM 688 O O . MET A 1 91 ? 20.471 -0.179 38.957 1.00 47.91 91 MET A O 1
ATOM 692 N N . GLN A 1 92 ? 20.091 -2.366 39.166 1.00 46.56 92 GLN A N 1
ATOM 693 C CA . GLN A 1 92 ? 19.791 -2.592 37.748 1.00 46.56 92 GLN A CA 1
ATOM 694 C C . GLN A 1 92 ? 18.300 -2.454 37.410 1.00 46.56 92 GLN A C 1
ATOM 696 O O . GLN A 1 92 ? 17.971 -2.109 36.277 1.00 46.56 92 GLN A O 1
ATOM 701 N N . SER A 1 93 ? 17.374 -2.612 38.357 1.00 53.50 93 SER A N 1
ATOM 702 C CA . SER A 1 93 ? 15.931 -2.463 38.091 1.00 53.50 93 SER A CA 1
ATOM 703 C C . SER A 1 93 ? 15.457 -1.001 38.011 1.00 53.50 93 SER A C 1
ATOM 705 O O . SER A 1 93 ? 14.553 -0.695 37.238 1.00 53.50 93 SER A O 1
ATOM 707 N N . GLY A 1 94 ? 16.100 -0.068 38.723 1.00 47.53 94 GLY A N 1
ATOM 708 C CA . GLY A 1 94 ? 15.781 1.369 38.631 1.00 47.53 94 GLY A CA 1
ATOM 709 C C . GLY A 1 94 ? 16.332 2.043 37.367 1.00 47.53 94 GLY A C 1
A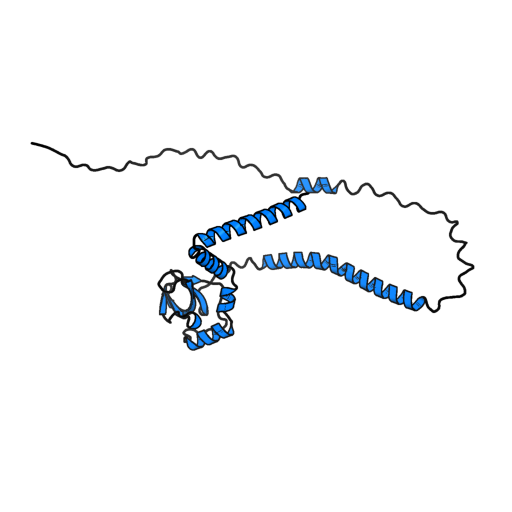TOM 710 O O . GLY A 1 94 ? 15.671 2.877 36.745 1.00 47.53 94 GLY A O 1
ATOM 711 N N . TRP A 1 95 ? 17.521 1.626 36.929 1.00 40.53 95 TRP A N 1
ATOM 712 C CA . TRP A 1 95 ? 18.175 2.166 35.734 1.00 40.53 95 TRP A CA 1
ATOM 713 C C . TRP A 1 95 ? 17.643 1.554 34.434 1.00 40.53 95 TRP A C 1
ATOM 715 O O . TRP A 1 95 ? 17.669 2.227 33.409 1.00 40.53 95 TRP A O 1
ATOM 725 N N . THR A 1 96 ? 17.080 0.339 34.468 1.00 51.78 96 THR A N 1
ATOM 726 C CA . THR A 1 96 ? 16.392 -0.277 33.311 1.00 51.78 96 THR A CA 1
ATOM 727 C C . THR A 1 96 ? 15.022 0.341 33.024 1.00 51.78 96 THR A C 1
ATOM 729 O O . THR A 1 96 ? 14.537 0.310 31.891 1.00 51.78 96 THR A O 1
ATOM 732 N N . GLN A 1 97 ? 14.397 0.959 34.028 1.00 50.75 97 GLN A N 1
ATOM 733 C CA . GLN A 1 97 ? 13.129 1.667 33.866 1.00 50.75 97 GLN A CA 1
ATOM 734 C C . GLN A 1 97 ? 13.335 3.080 33.300 1.00 50.75 97 GLN A C 1
ATOM 736 O O . GLN A 1 97 ? 12.560 3.524 32.452 1.00 50.75 97 GLN A O 1
ATOM 741 N N . ILE A 1 98 ? 14.428 3.749 33.686 1.00 49.88 98 ILE A N 1
ATOM 742 C CA . ILE A 1 98 ? 14.839 5.038 33.112 1.00 49.88 98 ILE A CA 1
ATOM 743 C C . ILE A 1 98 ? 15.433 4.832 31.717 1.00 49.88 98 ILE A C 1
ATOM 745 O O . ILE A 1 98 ? 15.081 5.581 30.809 1.00 49.88 98 ILE A O 1
ATOM 749 N N . SER A 1 99 ? 16.241 3.790 31.495 1.00 54.03 99 SER A N 1
ATOM 750 C CA . SER A 1 99 ? 16.840 3.527 30.183 1.00 54.03 99 SER A CA 1
ATOM 751 C C . SER A 1 99 ? 15.799 3.177 29.124 1.00 54.03 99 SER A C 1
ATOM 753 O O . SER A 1 99 ? 15.933 3.656 28.012 1.00 54.03 99 SER A O 1
ATOM 755 N N . ASN A 1 100 ? 14.716 2.460 29.445 1.00 55.88 100 ASN A N 1
ATOM 756 C CA . ASN A 1 100 ? 13.651 2.164 28.476 1.00 55.88 100 ASN A CA 1
ATOM 757 C C . ASN A 1 100 ? 12.790 3.384 28.112 1.00 55.88 100 ASN A C 1
ATOM 759 O O . ASN A 1 100 ? 12.318 3.488 26.979 1.00 55.88 100 ASN A O 1
ATOM 763 N N . VAL A 1 101 ? 12.588 4.321 29.044 1.00 58.62 101 VAL A N 1
ATOM 764 C CA . VAL A 1 101 ? 11.910 5.598 28.765 1.00 58.62 101 VAL A CA 1
ATOM 765 C C . VAL A 1 101 ? 12.837 6.532 27.979 1.00 58.62 101 VAL A C 1
ATOM 767 O O . VAL A 1 101 ? 12.382 7.157 27.023 1.00 58.62 101 VAL A O 1
ATOM 770 N N . LEU A 1 102 ? 14.136 6.565 28.304 1.00 52.12 102 LEU A N 1
ATOM 771 C CA . LEU A 1 102 ? 15.142 7.341 27.571 1.00 52.12 102 LEU A CA 1
ATOM 772 C C . LEU A 1 102 ? 15.424 6.775 26.168 1.00 52.12 102 LEU A C 1
ATOM 774 O O . LEU A 1 102 ? 15.523 7.553 25.227 1.00 52.12 102 LEU A O 1
ATOM 778 N N . LEU A 1 103 ? 15.489 5.448 25.996 1.00 54.97 103 LEU A N 1
ATOM 779 C CA . LEU A 1 103 ? 15.605 4.783 24.690 1.00 54.97 103 LEU A CA 1
ATOM 780 C C . LEU A 1 103 ? 14.344 5.004 23.854 1.00 54.97 103 LEU A C 1
ATOM 782 O O . LEU A 1 103 ? 14.457 5.325 22.678 1.00 54.97 103 LEU A O 1
ATOM 786 N N . ARG A 1 104 ? 13.143 4.950 24.451 1.00 54.19 104 ARG A N 1
ATOM 787 C CA . ARG A 1 104 ? 11.904 5.323 23.743 1.00 54.19 104 ARG A CA 1
ATOM 788 C C . ARG A 1 104 ? 11.860 6.798 23.347 1.00 54.19 104 ARG A C 1
ATOM 790 O O . ARG A 1 104 ? 11.299 7.112 22.306 1.00 54.19 104 ARG A O 1
ATOM 797 N N . LEU A 1 105 ? 12.441 7.702 24.134 1.00 47.34 105 LEU A N 1
ATOM 798 C CA . LEU A 1 105 ? 12.551 9.124 23.783 1.00 47.34 105 LEU A CA 1
ATOM 799 C C . LEU A 1 105 ? 13.632 9.388 22.721 1.00 47.34 105 LEU A C 1
ATOM 801 O O . LEU A 1 105 ? 13.449 10.271 21.886 1.00 47.34 105 LEU A O 1
ATOM 805 N N . ALA A 1 106 ? 14.715 8.608 22.705 1.00 45.56 106 ALA A N 1
ATOM 806 C CA . ALA A 1 106 ? 15.739 8.661 21.662 1.00 45.56 106 ALA A CA 1
ATOM 807 C C . ALA A 1 106 ? 15.242 8.074 20.322 1.00 45.56 106 ALA A C 1
ATOM 809 O O . ALA A 1 106 ? 15.525 8.651 19.275 1.00 45.56 106 ALA A O 1
ATOM 810 N N . GLU A 1 107 ? 14.415 7.021 20.346 1.00 45.28 107 GLU A N 1
ATOM 811 C CA . GLU A 1 107 ? 13.728 6.453 19.168 1.00 45.28 107 GLU A CA 1
ATOM 812 C C . GLU A 1 107 ? 12.707 7.437 18.560 1.00 45.28 107 GLU A C 1
ATOM 814 O O . GLU A 1 107 ? 12.514 7.508 17.349 1.00 45.28 107 GLU A O 1
ATOM 819 N N . VAL A 1 108 ? 12.070 8.269 19.392 1.00 46.91 108 VAL A N 1
ATOM 820 C CA . VAL A 1 108 ? 11.147 9.319 18.924 1.00 46.91 108 VAL A CA 1
ATOM 821 C C . VAL A 1 108 ? 11.900 10.508 18.301 1.00 46.91 108 VAL A C 1
ATOM 823 O O . VAL A 1 108 ? 11.296 11.307 17.587 1.00 46.91 108 VAL A O 1
ATOM 826 N N . ARG A 1 109 ? 13.226 10.609 18.480 1.00 41.66 109 ARG A N 1
ATOM 827 C CA . ARG A 1 109 ? 14.054 11.683 17.900 1.00 41.66 109 ARG A CA 1
ATOM 828 C C . ARG A 1 109 ? 14.666 11.332 16.535 1.00 41.66 109 ARG A C 1
ATOM 830 O O . ARG A 1 109 ? 15.057 12.245 15.816 1.00 41.66 109 ARG A O 1
ATOM 837 N N . SER A 1 110 ? 14.673 10.057 16.137 1.00 47.25 110 SER A N 1
ATOM 838 C CA . SER A 1 110 ? 14.967 9.614 14.759 1.00 47.25 110 SER A CA 1
ATOM 839 C C . SER A 1 110 ? 13.713 9.507 13.873 1.00 47.25 110 SER A C 1
ATOM 841 O O . SER A 1 110 ? 13.824 9.389 12.655 1.00 47.25 110 SER A O 1
ATOM 843 N N . ALA A 1 111 ? 12.513 9.645 14.448 1.00 49.09 111 ALA A N 1
ATOM 844 C CA . ALA A 1 111 ? 11.227 9.641 13.737 1.00 49.09 111 ALA 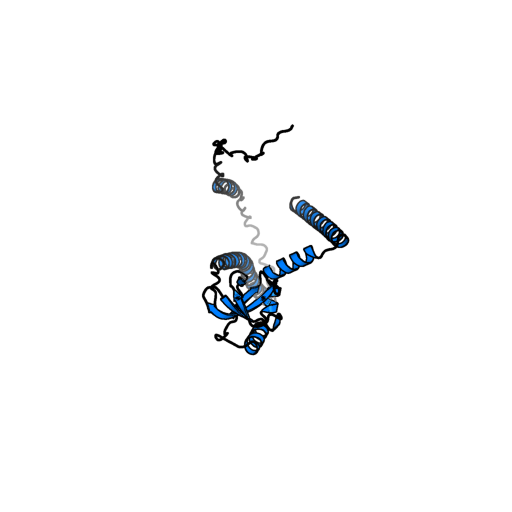A CA 1
ATOM 845 C C . ALA A 1 111 ? 10.859 10.988 13.070 1.00 49.09 111 ALA A C 1
ATOM 847 O O . ALA A 1 111 ? 9.723 11.180 12.640 1.00 49.09 111 ALA A O 1
ATOM 848 N N . GLY A 1 112 ? 11.810 11.924 13.014 1.00 43.81 112 GLY A N 1
ATOM 849 C CA . GLY A 1 112 ? 11.678 13.241 12.388 1.00 43.81 112 GLY A CA 1
ATOM 850 C C . GLY A 1 112 ? 12.502 13.402 11.112 1.00 43.81 112 GLY A C 1
ATOM 851 O O . GLY A 1 112 ? 12.693 14.525 10.659 1.00 43.81 112 GLY A O 1
ATOM 852 N N . LEU A 1 113 ? 13.007 12.312 10.524 1.00 44.81 113 LEU A N 1
ATOM 853 C CA . LEU A 1 113 ? 13.304 12.351 9.098 1.00 44.81 113 LEU A CA 1
ATOM 854 C C . LEU A 1 113 ? 11.946 12.441 8.412 1.00 44.81 113 LEU A C 1
ATOM 856 O O . LEU A 1 113 ? 11.220 11.450 8.337 1.00 44.81 113 LEU A O 1
ATOM 860 N N . GLU A 1 114 ? 11.574 13.635 7.953 1.00 46.75 114 GLU A N 1
ATOM 861 C CA . GLU A 1 114 ? 10.626 13.745 6.855 1.00 46.75 114 GLU A CA 1
ATOM 862 C C . GLU A 1 114 ? 11.164 12.821 5.764 1.00 46.75 114 GLU A C 1
ATOM 864 O O . GLU A 1 114 ? 12.166 13.117 5.113 1.00 46.75 114 GLU A O 1
ATOM 869 N N . ILE A 1 115 ? 10.579 11.628 5.646 1.00 57.00 115 ILE A N 1
ATOM 870 C CA . ILE A 1 115 ? 10.925 10.692 4.588 1.00 57.00 115 ILE A CA 1
ATOM 871 C C . ILE A 1 115 ? 10.375 11.340 3.326 1.00 57.00 115 ILE A C 1
ATOM 873 O O . ILE A 1 115 ? 9.246 11.083 2.909 1.00 57.00 115 ILE A O 1
ATOM 877 N N . ILE A 1 116 ? 11.164 12.238 2.745 1.00 61.06 116 ILE A N 1
ATOM 878 C CA . ILE A 1 116 ? 10.958 12.728 1.398 1.00 61.06 116 ILE A CA 1
ATOM 879 C C . ILE A 1 116 ? 11.140 11.486 0.533 1.00 61.06 116 ILE A C 1
ATOM 881 O O . ILE A 1 116 ? 12.254 11.012 0.309 1.00 61.06 116 ILE A O 1
ATOM 885 N N . LEU A 1 117 ? 10.022 10.885 0.129 1.00 69.81 117 LEU A N 1
ATOM 886 C CA . LEU A 1 117 ? 10.026 9.745 -0.772 1.00 69.81 117 LEU A CA 1
ATOM 887 C C . LEU A 1 117 ? 10.490 10.247 -2.135 1.00 69.81 117 LEU A C 1
ATOM 889 O O . LEU A 1 117 ? 9.701 10.738 -2.939 1.00 69.81 117 LEU A O 1
ATOM 893 N N . VAL A 1 118 ? 11.796 10.153 -2.372 1.00 77.19 118 VAL A N 1
ATOM 894 C CA . VAL A 1 118 ? 12.383 10.500 -3.661 1.00 77.19 118 VAL A CA 1
ATOM 895 C C . VAL A 1 118 ? 12.091 9.378 -4.644 1.00 77.19 118 VAL A C 1
ATOM 897 O O . VAL A 1 118 ? 12.338 8.195 -4.378 1.00 77.19 118 VAL A O 1
ATOM 900 N N . LEU A 1 119 ? 11.588 9.766 -5.812 1.00 81.44 119 LEU A N 1
ATOM 901 C CA . LEU A 1 119 ? 11.364 8.850 -6.912 1.00 81.44 119 LEU A CA 1
ATOM 902 C C . LEU A 1 119 ? 12.716 8.352 -7.438 1.00 81.44 119 LEU A C 1
ATOM 904 O O . LEU A 1 119 ? 13.464 9.085 -8.079 1.00 81.44 119 LEU A O 1
ATOM 908 N N . THR A 1 120 ? 13.044 7.100 -7.125 1.00 87.88 120 THR A N 1
ATOM 909 C CA . THR A 1 120 ? 14.285 6.446 -7.554 1.00 87.88 120 THR A CA 1
ATOM 910 C C . THR A 1 120 ? 13.994 5.047 -8.084 1.00 87.88 120 THR A C 1
ATOM 912 O O . THR A 1 120 ? 12.938 4.465 -7.827 1.00 87.88 120 THR A O 1
ATOM 915 N N . ILE A 1 121 ? 14.938 4.499 -8.842 1.00 92.25 121 ILE A N 1
ATOM 916 C CA . ILE A 1 121 ? 14.846 3.138 -9.377 1.00 92.25 121 ILE A CA 1
ATOM 917 C C . ILE A 1 121 ? 14.828 2.130 -8.218 1.00 92.25 121 ILE A C 1
ATOM 919 O O . ILE A 1 121 ? 15.531 2.300 -7.218 1.00 92.25 121 ILE A O 1
ATOM 923 N N . GLY A 1 122 ? 14.008 1.086 -8.347 1.00 92.75 122 GLY A N 1
ATOM 924 C CA . GLY A 1 122 ? 13.853 0.039 -7.338 1.00 92.75 122 GLY A CA 1
ATOM 925 C C . GLY A 1 122 ? 12.899 0.389 -6.194 1.00 92.75 122 GLY A C 1
ATOM 926 O O . GLY A 1 122 ? 12.703 -0.440 -5.308 1.00 92.75 122 GLY A O 1
ATOM 927 N N . VAL A 1 123 ? 12.290 1.581 -6.188 1.00 93.88 123 VAL A N 1
ATOM 928 C CA . VAL A 1 123 ? 11.237 1.920 -5.219 1.00 93.88 123 VAL A CA 1
ATOM 929 C C . VAL A 1 123 ? 9.976 1.117 -5.522 1.00 93.88 123 VAL A C 1
ATOM 931 O O . VAL A 1 123 ? 9.562 0.983 -6.678 1.00 93.88 123 VAL A O 1
ATOM 934 N N . VAL A 1 124 ? 9.368 0.590 -4.462 1.00 94.19 124 VAL A N 1
ATOM 935 C CA . VAL A 1 124 ? 8.094 -0.118 -4.518 1.00 94.19 124 VAL A CA 1
ATOM 936 C C . VAL A 1 124 ? 6.973 0.912 -4.528 1.00 94.19 124 VAL A C 1
ATOM 938 O O . VAL A 1 124 ? 6.917 1.842 -3.718 1.00 94.19 124 VAL A O 1
ATOM 941 N N . ILE A 1 125 ? 6.059 0.729 -5.458 1.00 95.44 125 ILE A N 1
ATOM 942 C CA . ILE A 1 125 ? 4.929 1.602 -5.724 1.00 95.44 125 ILE A CA 1
ATOM 943 C C . ILE A 1 125 ? 3.640 0.814 -5.598 1.00 95.44 125 ILE A C 1
ATOM 945 O O . ILE A 1 125 ? 3.574 -0.381 -5.876 1.00 95.44 125 ILE A O 1
ATOM 949 N N . LEU A 1 126 ? 2.594 1.519 -5.206 1.00 95.12 126 LEU A N 1
ATOM 950 C CA . LEU A 1 126 ? 1.228 1.045 -5.253 1.00 95.12 126 LEU A CA 1
ATOM 951 C C . LEU A 1 126 ? 0.513 1.710 -6.426 1.00 95.12 126 LEU A C 1
ATOM 953 O O . LEU A 1 126 ? 0.530 2.934 -6.552 1.00 95.12 126 LEU A O 1
ATOM 957 N N . ILE A 1 127 ? -0.177 0.915 -7.234 1.00 95.44 127 ILE A N 1
ATOM 958 C CA . ILE A 1 127 ? -1.044 1.432 -8.290 1.00 95.44 127 ILE A CA 1
ATOM 959 C C . ILE A 1 127 ? -2.350 1.913 -7.650 1.00 95.44 127 ILE A C 1
ATOM 961 O O . ILE A 1 127 ? -3.057 1.140 -6.996 1.00 95.44 127 ILE A O 1
ATOM 965 N N . ARG A 1 128 ? -2.660 3.201 -7.808 1.00 93.94 128 ARG A N 1
ATOM 966 C CA . ARG A 1 128 ? -3.861 3.830 -7.245 1.00 93.94 128 ARG A CA 1
ATOM 967 C C . ARG A 1 128 ? -5.082 3.602 -8.128 1.00 93.94 128 ARG A C 1
ATOM 969 O O . ARG A 1 128 ? -6.113 3.169 -7.626 1.00 93.94 128 ARG A O 1
ATOM 976 N N . ASP A 1 129 ? -4.930 3.874 -9.420 1.00 92.25 129 ASP A N 1
ATOM 977 C CA . ASP A 1 129 ? -6.025 3.927 -10.386 1.00 92.25 129 ASP A CA 1
ATOM 978 C C . ASP A 1 129 ? -5.750 2.989 -11.571 1.00 92.25 129 ASP A C 1
ATOM 980 O O . ASP A 1 129 ? -4.598 2.684 -11.888 1.00 92.25 129 ASP A O 1
ATOM 984 N N . GLY A 1 130 ? -6.816 2.550 -12.241 1.00 91.00 130 GLY A N 1
ATOM 985 C CA . GLY A 1 130 ? -6.748 1.686 -13.421 1.00 91.00 130 GLY A CA 1
ATOM 986 C C . GLY A 1 130 ? -7.053 0.207 -13.143 1.00 91.00 130 GLY A C 1
ATOM 987 O O . GLY A 1 130 ? -7.422 -0.165 -12.023 1.00 91.00 130 GLY A O 1
ATOM 988 N N . PRO A 1 131 ? -6.899 -0.659 -14.162 1.00 91.38 131 PRO A N 1
ATOM 989 C CA . PRO A 1 131 ? -7.302 -2.069 -14.093 1.00 91.38 131 PRO A CA 1
ATOM 990 C C . PRO A 1 131 ? -6.468 -2.894 -13.103 1.00 91.38 131 PRO A C 1
ATOM 992 O O . PRO A 1 131 ? -6.902 -3.946 -12.648 1.00 91.38 131 PRO A O 1
ATOM 995 N N . LEU A 1 132 ? -5.274 -2.413 -12.747 1.00 92.88 132 LEU A N 1
ATOM 996 C CA . LEU A 1 132 ? -4.352 -3.064 -11.812 1.00 92.88 132 LEU A CA 1
ATOM 997 C C . LEU A 1 132 ? -4.284 -2.328 -10.465 1.00 92.88 132 LEU A C 1
ATOM 999 O O . LEU A 1 132 ? -3.294 -2.443 -9.743 1.00 92.88 132 LEU A O 1
ATOM 1003 N N . SER A 1 133 ? -5.312 -1.542 -10.138 1.00 92.50 133 SER A N 1
ATOM 1004 C CA . SER A 1 133 ? -5.388 -0.798 -8.879 1.00 92.50 133 SER A CA 1
ATOM 1005 C C . SER A 1 133 ? -5.287 -1.720 -7.659 1.00 92.50 133 SER A C 1
ATOM 1007 O O . SER A 1 133 ? -5.720 -2.871 -7.667 1.00 92.50 133 SER A O 1
ATOM 1009 N N . GLY A 1 134 ? -4.643 -1.227 -6.601 1.00 92.44 134 GLY A N 1
ATOM 1010 C CA . GLY A 1 134 ? -4.419 -1.977 -5.362 1.00 92.44 134 GLY A CA 1
ATOM 1011 C C . GLY A 1 134 ? -3.191 -2.893 -5.378 1.00 92.44 134 GLY A C 1
ATOM 1012 O O . GLY A 1 134 ? -2.711 -3.267 -4.306 1.00 92.44 134 GLY A O 1
ATOM 1013 N N . LYS A 1 135 ? -2.625 -3.191 -6.553 1.00 94.25 135 LYS A N 1
ATOM 1014 C CA . LYS A 1 135 ? -1.420 -4.018 -6.690 1.00 94.25 135 LYS A CA 1
ATOM 1015 C C . LYS A 1 135 ? -0.140 -3.217 -6.460 1.00 94.25 135 LYS A C 1
ATOM 1017 O O . LYS A 1 135 ? -0.053 -2.033 -6.795 1.00 94.25 135 LYS A O 1
ATOM 1022 N N . ILE A 1 136 ? 0.868 -3.893 -5.915 1.00 95.38 136 ILE A N 1
ATOM 1023 C CA . ILE A 1 136 ? 2.225 -3.360 -5.783 1.00 95.38 136 ILE A CA 1
ATOM 1024 C C . ILE A 1 136 ? 3.090 -3.718 -6.991 1.00 95.38 136 ILE A C 1
ATOM 1026 O O . ILE A 1 136 ? 2.986 -4.814 -7.546 1.00 95.38 136 ILE A O 1
ATOM 1030 N N . ALA A 1 137 ? 3.963 -2.795 -7.369 1.00 95.69 137 ALA A N 1
ATOM 1031 C CA . ALA A 1 137 ? 4.944 -2.949 -8.433 1.00 95.69 137 ALA A CA 1
ATOM 1032 C C . ALA A 1 137 ? 6.253 -2.251 -8.041 1.00 95.69 137 ALA A C 1
ATOM 1034 O O . ALA A 1 137 ? 6.329 -1.569 -7.020 1.00 95.69 137 ALA A O 1
ATOM 1035 N N . VAL A 1 138 ? 7.290 -2.416 -8.851 1.00 95.56 138 VAL A N 1
ATOM 1036 C CA . VAL A 1 138 ? 8.599 -1.786 -8.680 1.00 95.56 138 VAL A CA 1
ATOM 1037 C C . VAL A 1 138 ? 8.875 -0.886 -9.880 1.00 95.56 138 VAL A C 1
ATOM 1039 O O . VAL A 1 138 ? 8.567 -1.244 -11.017 1.00 95.56 138 VAL A O 1
ATOM 1042 N N . ILE A 1 139 ? 9.476 0.280 -9.642 1.00 95.56 139 ILE A N 1
ATOM 1043 C CA . ILE A 1 139 ? 9.988 1.138 -10.718 1.00 95.56 139 ILE A CA 1
ATOM 1044 C C . ILE A 1 139 ? 11.277 0.521 -11.275 1.00 95.56 139 ILE A C 1
ATOM 1046 O O . ILE A 1 139 ? 12.302 0.501 -10.590 1.00 95.56 139 ILE A O 1
ATOM 1050 N N . ALA A 1 140 ? 11.237 0.039 -12.516 1.00 94.69 140 ALA A N 1
ATOM 1051 C CA . ALA A 1 140 ? 12.396 -0.543 -13.195 1.00 94.69 140 ALA A CA 1
ATOM 1052 C C . ALA A 1 140 ? 13.280 0.532 -13.846 1.00 94.69 140 ALA A C 1
ATOM 1054 O O . ALA A 1 140 ? 14.510 0.457 -13.805 1.00 94.69 140 ALA A O 1
ATOM 1055 N N . GLU A 1 141 ? 12.650 1.541 -14.445 1.00 93.81 141 GLU A N 1
ATOM 1056 C CA . GLU A 1 141 ? 13.335 2.640 -15.116 1.00 93.81 141 GLU A CA 1
ATOM 1057 C C . GLU A 1 141 ? 12.472 3.905 -15.140 1.00 93.81 141 GLU A C 1
ATOM 1059 O O . GLU A 1 141 ? 11.250 3.842 -15.252 1.00 93.81 141 GLU A O 1
ATOM 1064 N N . ILE A 1 142 ? 13.124 5.063 -15.052 1.00 94.31 142 ILE A N 1
ATOM 1065 C CA . ILE A 1 142 ? 12.510 6.377 -15.235 1.00 94.31 142 ILE A CA 1
ATOM 1066 C C . ILE A 1 142 ? 12.628 6.729 -16.716 1.00 94.31 142 ILE A C 1
ATOM 1068 O O . ILE A 1 142 ? 13.741 6.774 -17.239 1.00 94.31 142 ILE A O 1
ATOM 1072 N N . ILE A 1 143 ? 11.491 6.960 -17.372 1.00 94.31 143 ILE A N 1
ATOM 1073 C CA . ILE A 1 143 ? 11.468 7.400 -18.772 1.00 94.31 143 ILE A CA 1
ATOM 1074 C C . ILE A 1 143 ? 11.607 8.921 -18.782 1.00 94.31 143 ILE A C 1
ATOM 1076 O O . ILE A 1 143 ? 12.609 9.458 -19.234 1.00 94.31 143 ILE A O 1
ATOM 1080 N N . ASP A 1 144 ? 10.619 9.592 -18.185 1.00 94.12 144 ASP A N 1
ATOM 1081 C CA . ASP A 1 144 ? 10.491 11.046 -18.163 1.00 94.12 144 ASP A CA 1
ATOM 1082 C C . ASP A 1 144 ? 10.063 11.523 -16.766 1.00 94.12 144 ASP A C 1
ATOM 1084 O O . ASP A 1 144 ? 9.787 10.733 -15.860 1.00 94.12 144 ASP A O 1
ATOM 1088 N N . HIS A 1 145 ? 9.876 12.836 -16.621 1.00 91.81 145 HIS A N 1
ATOM 1089 C CA . HIS A 1 145 ? 9.332 13.485 -15.422 1.00 91.81 145 HIS A CA 1
ATOM 1090 C C . HIS A 1 145 ? 7.918 13.036 -15.040 1.00 91.81 145 HIS A C 1
ATOM 1092 O O . HIS A 1 145 ? 7.530 13.161 -13.884 1.00 91.81 145 HIS A O 1
ATOM 1098 N N . ASN A 1 146 ? 7.146 12.513 -15.997 1.00 93.44 146 ASN A N 1
ATOM 1099 C CA . ASN A 1 146 ? 5.739 12.161 -15.797 1.00 93.44 146 ASN A CA 1
ATOM 1100 C C . ASN A 1 146 ? 5.471 10.650 -15.795 1.00 93.44 146 ASN A C 1
ATOM 1102 O O . ASN A 1 146 ? 4.369 10.249 -15.415 1.00 93.44 146 ASN A O 1
ATOM 1106 N N . ARG A 1 147 ? 6.423 9.820 -16.246 1.00 95.12 147 ARG A N 1
ATOM 1107 C CA . ARG A 1 147 ? 6.222 8.382 -16.492 1.00 95.12 147 ARG A CA 1
ATOM 1108 C C . ARG A 1 147 ? 7.458 7.555 -16.149 1.00 95.12 147 ARG A C 1
ATOM 1110 O O . ARG A 1 147 ? 8.582 7.970 -16.426 1.00 95.12 147 ARG A O 1
ATOM 1117 N N . ALA A 1 148 ? 7.222 6.339 -15.669 1.00 95.50 148 ALA A N 1
ATOM 1118 C CA . ALA A 1 148 ? 8.234 5.306 -15.469 1.00 95.50 148 ALA A CA 1
ATOM 1119 C C . ALA A 1 148 ? 7.799 3.975 -16.082 1.00 95.50 148 ALA A C 1
ATOM 1121 O O . ALA A 1 148 ? 6.612 3.726 -16.281 1.00 95.50 148 ALA A O 1
ATOM 1122 N N . ILE A 1 149 ? 8.768 3.095 -16.318 1.00 95.62 149 ILE A N 1
ATOM 1123 C CA . ILE A 1 149 ? 8.513 1.678 -16.550 1.00 95.62 149 ILE A CA 1
ATOM 1124 C C . ILE A 1 149 ? 8.306 1.011 -15.193 1.00 95.62 149 ILE A C 1
ATOM 1126 O O . ILE A 1 149 ? 9.206 1.000 -14.346 1.00 95.62 149 ILE A O 1
ATOM 1130 N N . ILE A 1 150 ? 7.119 0.446 -15.003 1.00 95.50 150 ILE A N 1
ATOM 1131 C CA . ILE A 1 150 ? 6.756 -0.330 -13.819 1.00 95.50 150 ILE A CA 1
ATOM 1132 C C . ILE A 1 150 ? 6.817 -1.816 -14.147 1.00 95.50 150 ILE A C 1
ATOM 1134 O O . ILE A 1 150 ? 6.535 -2.212 -15.277 1.00 95.50 150 ILE A O 1
ATOM 1138 N N . ASP A 1 151 ? 7.174 -2.631 -13.163 1.00 95.62 151 ASP A N 1
ATOM 1139 C CA . ASP A 1 151 ? 7.224 -4.082 -13.308 1.00 95.62 151 ASP A CA 1
ATOM 1140 C C . ASP A 1 151 ? 6.874 -4.767 -11.982 1.00 95.62 151 ASP A C 1
ATOM 1142 O O . ASP A 1 151 ? 7.282 -4.318 -10.909 1.00 95.62 151 ASP A O 1
ATOM 1146 N N . GLY A 1 152 ? 6.097 -5.843 -12.034 1.00 94.12 152 GLY A N 1
ATOM 1147 C CA . GLY A 1 152 ? 5.634 -6.557 -10.847 1.00 94.12 152 GLY A CA 1
ATOM 1148 C C . GLY A 1 152 ? 5.312 -8.016 -11.151 1.00 94.12 152 GLY A C 1
ATOM 1149 O O . GLY A 1 152 ? 4.141 -8.393 -11.058 1.00 94.12 152 GLY A O 1
ATOM 1150 N N . PRO A 1 153 ? 6.319 -8.852 -11.473 1.00 89.12 153 PRO A N 1
ATOM 1151 C CA . PRO A 1 153 ? 6.103 -10.239 -11.885 1.00 89.12 153 PRO A CA 1
ATOM 1152 C C . PRO A 1 153 ? 5.419 -11.079 -10.796 1.00 89.12 153 PRO A C 1
ATOM 1154 O O . PRO A 1 153 ? 4.529 -11.863 -11.100 1.00 89.12 153 PRO A O 1
ATOM 1157 N N . SER A 1 154 ? 5.749 -10.852 -9.518 1.00 89.50 154 SER A N 1
ATOM 1158 C CA . SER A 1 154 ? 5.125 -11.553 -8.382 1.00 89.50 154 SER A CA 1
ATOM 1159 C C . SER A 1 154 ? 3.656 -11.149 -8.158 1.00 89.50 154 SER A C 1
ATOM 1161 O O . SER A 1 154 ? 2.831 -11.981 -7.795 1.00 89.50 154 SER A O 1
ATOM 1163 N N . THR A 1 155 ? 3.296 -9.891 -8.434 1.00 88.56 155 THR A N 1
ATOM 1164 C CA . THR A 1 155 ? 1.935 -9.354 -8.233 1.00 88.56 155 THR A CA 1
ATOM 1165 C C . THR A 1 155 ? 1.044 -9.483 -9.484 1.00 88.56 155 THR A C 1
ATOM 1167 O O . THR A 1 155 ? -0.128 -9.082 -9.482 1.00 88.56 155 THR A O 1
ATOM 1170 N N . GLY A 1 156 ? 1.590 -9.999 -10.590 1.00 91.31 156 GLY A N 1
ATOM 1171 C CA . GLY A 1 156 ? 0.905 -10.071 -11.883 1.00 91.31 156 GLY A CA 1
ATOM 1172 C C . GLY A 1 156 ? 0.643 -8.694 -12.502 1.00 91.31 156 GLY A C 1
ATOM 1173 O O . GLY A 1 156 ? -0.428 -8.468 -13.067 1.00 91.31 156 GLY A O 1
ATOM 1174 N N . VAL A 1 157 ? 1.573 -7.751 -12.328 1.00 94.38 157 VAL A N 1
ATOM 1175 C CA . VAL A 1 157 ? 1.599 -6.473 -13.054 1.00 94.38 157 VAL A CA 1
ATOM 1176 C C . VAL A 1 157 ? 2.594 -6.626 -14.209 1.00 94.38 157 VAL A C 1
ATOM 1178 O O . VAL A 1 157 ? 3.777 -6.842 -13.937 1.00 94.38 157 VAL A O 1
ATOM 1181 N N . PRO A 1 158 ? 2.151 -6.536 -15.477 1.00 94.44 158 PRO A N 1
ATOM 1182 C CA . PRO A 1 158 ? 3.049 -6.649 -16.616 1.00 94.44 158 PRO A CA 1
ATOM 1183 C C . PRO A 1 158 ? 3.977 -5.437 -16.693 1.00 94.44 158 PRO A C 1
ATOM 1185 O O . PRO A 1 158 ? 3.635 -4.338 -16.244 1.00 94.44 158 PRO A O 1
ATOM 1188 N N . ARG A 1 159 ? 5.138 -5.634 -17.318 1.00 95.44 159 ARG A N 1
ATOM 1189 C CA . ARG A 1 159 ? 6.081 -4.551 -17.576 1.00 95.44 159 ARG A CA 1
ATOM 1190 C C . ARG A 1 159 ? 5.478 -3.558 -18.566 1.00 95.44 159 ARG A C 1
ATOM 1192 O O . ARG A 1 159 ? 5.210 -3.915 -19.709 1.00 95.44 159 ARG A O 1
ATOM 1199 N N . GLN A 1 160 ? 5.273 -2.316 -18.139 1.00 94.94 160 GLN A N 1
ATOM 1200 C CA . GLN A 1 160 ? 4.640 -1.287 -18.970 1.00 94.94 160 GLN A CA 1
ATOM 1201 C C . GLN A 1 160 ? 5.068 0.125 -18.569 1.00 94.94 160 GLN A C 1
ATOM 1203 O O . GLN A 1 160 ? 5.522 0.355 -17.447 1.00 94.94 160 GLN A O 1
ATOM 1208 N N . SER A 1 161 ? 4.890 1.083 -19.481 1.00 95.88 161 SER A N 1
ATOM 1209 C CA . SER A 1 161 ? 5.008 2.510 -19.165 1.00 95.88 161 SER A CA 1
ATOM 1210 C C . SER A 1 161 ? 3.777 2.971 -18.387 1.00 95.88 161 SER A C 1
ATOM 1212 O O . SER A 1 161 ? 2.649 2.706 -18.799 1.00 95.88 161 SER A O 1
ATOM 1214 N N . PHE A 1 162 ? 3.981 3.659 -17.265 1.00 95.69 162 PHE A N 1
ATOM 1215 C CA . PHE A 1 162 ? 2.900 4.113 -16.401 1.00 95.69 162 PHE A CA 1
ATOM 1216 C C . PHE A 1 162 ? 3.173 5.517 -15.837 1.00 95.69 162 PHE A C 1
ATOM 1218 O O . PHE A 1 162 ? 4.307 5.820 -15.447 1.00 95.69 162 PHE A O 1
ATOM 1225 N N . PRO A 1 163 ? 2.163 6.405 -15.791 1.00 95.19 163 PRO A N 1
ATOM 1226 C CA . PRO A 1 163 ? 2.336 7.769 -15.307 1.00 95.19 163 PRO A CA 1
ATOM 1227 C C . PRO A 1 163 ? 2.358 7.857 -13.773 1.00 95.19 163 PRO A C 1
ATOM 1229 O O . PRO A 1 163 ? 1.594 7.181 -13.085 1.00 95.19 163 PRO A O 1
ATOM 1232 N N . TYR A 1 164 ? 3.159 8.774 -13.222 1.00 93.06 164 TYR A N 1
ATOM 1233 C CA . TYR A 1 164 ? 3.296 8.946 -11.766 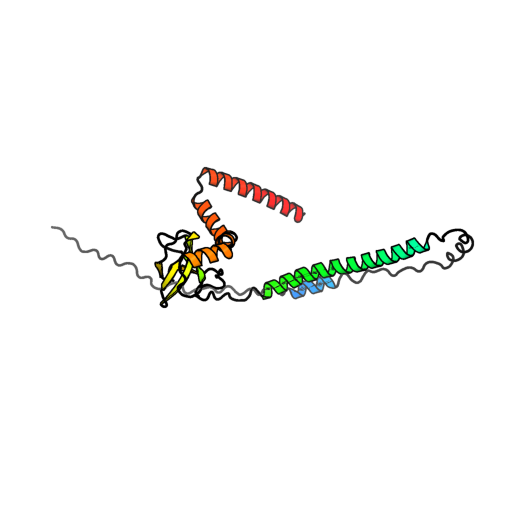1.00 93.06 164 TYR A CA 1
ATOM 1234 C C . TYR A 1 164 ? 2.019 9.422 -11.072 1.00 93.06 164 TYR A C 1
ATOM 1236 O O . TYR A 1 164 ? 1.819 9.133 -9.898 1.00 93.06 164 TYR A O 1
ATOM 1244 N N . LYS A 1 165 ? 1.122 10.103 -11.796 1.00 93.19 165 LYS A N 1
ATOM 1245 C CA . LYS A 1 165 ? -0.151 10.613 -11.253 1.00 93.19 165 LYS A CA 1
ATOM 1246 C C . LYS A 1 165 ? -1.035 9.516 -10.646 1.00 93.19 165 LYS A C 1
ATOM 1248 O O . LYS A 1 165 ? -1.804 9.792 -9.728 1.00 93.19 165 LYS A O 1
ATOM 1253 N N . HIS A 1 166 ? -0.9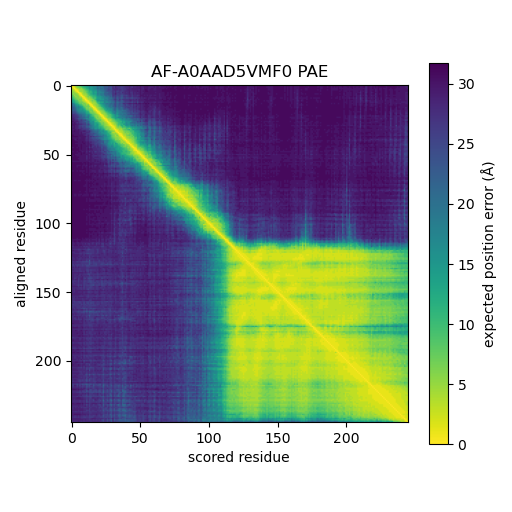14 8.288 -11.149 1.00 93.88 166 HIS A N 1
ATOM 1254 C CA . HIS A 1 166 ? -1.690 7.128 -10.703 1.00 93.88 166 HIS A CA 1
ATOM 1255 C C . HIS A 1 166 ? -0.883 6.189 -9.796 1.00 93.88 166 HIS A C 1
ATOM 1257 O O . HIS A 1 166 ? -1.331 5.080 -9.499 1.00 93.88 166 HIS A O 1
ATOM 1263 N N . LEU A 1 167 ? 0.303 6.611 -9.352 1.00 93.44 167 LEU A N 1
ATOM 1264 C CA . LEU A 1 167 ? 1.171 5.845 -8.468 1.00 93.44 167 LEU A CA 1
ATOM 1265 C C . LEU A 1 167 ? 1.215 6.474 -7.080 1.00 93.44 167 LEU A C 1
ATOM 1267 O O . LEU A 1 167 ? 1.210 7.690 -6.915 1.00 93.44 167 LEU A O 1
ATOM 1271 N N . LEU A 1 168 ? 1.293 5.619 -6.070 1.00 93.06 168 LEU A N 1
ATOM 1272 C CA . LEU A 1 168 ? 1.547 6.005 -4.693 1.00 93.06 168 LEU A CA 1
ATOM 1273 C C . LEU A 1 168 ? 2.882 5.403 -4.269 1.00 93.06 168 LEU A C 1
ATOM 1275 O O . LEU A 1 168 ? 3.054 4.183 -4.270 1.00 93.06 168 LEU A O 1
ATOM 1279 N N . LEU A 1 169 ? 3.830 6.270 -3.925 1.00 91.62 169 LEU A N 1
ATOM 1280 C CA . LEU A 1 169 ? 5.149 5.858 -3.460 1.00 91.62 169 LEU A CA 1
ATOM 1281 C C . LEU A 1 169 ? 5.038 5.232 -2.070 1.00 91.62 169 LEU A C 1
ATOM 1283 O O . LEU A 1 169 ? 4.312 5.719 -1.201 1.00 91.62 169 LEU A O 1
ATOM 1287 N N . THR A 1 170 ? 5.768 4.141 -1.869 1.00 91.62 170 THR A N 1
ATOM 1288 C CA . THR A 1 170 ? 5.881 3.472 -0.573 1.00 91.62 170 THR A CA 1
ATOM 1289 C C . THR A 1 170 ? 7.315 3.625 -0.056 1.00 91.62 170 THR A C 1
ATOM 1291 O O . THR A 1 170 ? 8.226 3.846 -0.855 1.00 91.62 170 THR A O 1
ATOM 1294 N N . PRO A 1 171 ? 7.558 3.507 1.261 1.00 88.88 171 PRO A N 1
ATOM 1295 C CA . PRO A 1 171 ? 8.909 3.618 1.814 1.00 88.88 171 PRO A CA 1
ATOM 1296 C C . PRO A 1 171 ? 9.799 2.406 1.505 1.00 88.88 171 PRO A C 1
ATOM 1298 O O . PRO A 1 171 ? 10.969 2.395 1.879 1.00 88.88 171 PRO A O 1
ATOM 1301 N N .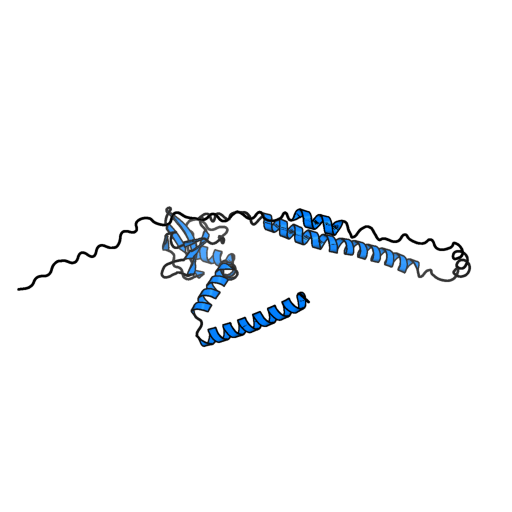 PHE A 1 172 ? 9.269 1.369 0.853 1.00 91.06 172 PHE A N 1
ATOM 1302 C CA . PHE A 1 172 ? 10.026 0.169 0.529 1.00 91.06 172 PHE A CA 1
ATOM 1303 C C . PHE A 1 172 ? 10.831 0.376 -0.755 1.00 91.06 172 PHE A C 1
ATOM 1305 O O . PHE A 1 172 ? 10.310 0.839 -1.770 1.00 91.06 172 PHE A O 1
ATOM 1312 N N . LYS A 1 173 ? 12.110 0.004 -0.717 1.00 91.25 173 LYS A N 1
ATOM 1313 C CA . LYS A 1 173 ? 13.033 0.115 -1.845 1.00 91.25 173 LYS A CA 1
ATOM 1314 C C . LYS A 1 173 ? 13.921 -1.119 -1.916 1.00 91.25 173 LYS A C 1
ATOM 1316 O O . LYS A 1 173 ? 14.411 -1.570 -0.886 1.00 91.25 173 LYS A O 1
ATOM 1321 N N . LEU A 1 174 ? 14.141 -1.609 -3.133 1.00 91.25 174 LEU A N 1
ATOM 1322 C CA . LEU A 1 174 ? 15.111 -2.660 -3.421 1.00 91.25 174 LEU A CA 1
ATOM 1323 C C . LEU A 1 174 ? 16.538 -2.120 -3.318 1.00 91.25 174 LEU A C 1
ATOM 1325 O O . LEU A 1 174 ? 16.855 -1.054 -3.852 1.00 91.25 174 LEU A O 1
ATOM 1329 N N . THR A 1 175 ? 17.415 -2.877 -2.667 1.00 85.94 175 THR A N 1
ATOM 1330 C CA . THR A 1 175 ? 18.733 -2.377 -2.248 1.00 85.94 175 THR A CA 1
ATOM 1331 C C . THR A 1 175 ? 19.678 -2.129 -3.428 1.00 85.94 175 THR A C 1
ATOM 1333 O O . THR A 1 175 ? 20.459 -1.179 -3.407 1.00 85.94 175 THR A O 1
ATOM 1336 N N . LYS A 1 176 ? 19.640 -2.986 -4.459 1.00 84.31 176 LYS A N 1
ATOM 1337 C CA . LYS A 1 176 ? 20.571 -2.942 -5.604 1.00 84.31 176 LYS A CA 1
ATOM 1338 C C . LYS A 1 176 ? 19.901 -3.384 -6.907 1.00 84.31 176 LYS A C 1
ATOM 1340 O O . LYS A 1 176 ? 20.205 -4.454 -7.432 1.00 84.31 176 LYS A O 1
ATOM 1345 N N . LEU A 1 177 ? 18.981 -2.569 -7.426 1.00 88.88 177 LEU A N 1
ATOM 1346 C CA . LEU A 1 177 ? 18.408 -2.785 -8.756 1.00 88.88 177 LEU A CA 1
ATOM 1347 C C . LEU A 1 177 ? 19.173 -1.952 -9.803 1.00 88.88 177 LEU A C 1
ATOM 1349 O O . LEU A 1 177 ? 19.188 -0.725 -9.677 1.00 88.88 177 LEU A O 1
ATOM 1353 N N . PRO A 1 178 ? 19.803 -2.566 -10.825 1.00 89.69 178 PRO A N 1
ATOM 1354 C CA . PRO A 1 178 ? 20.386 -1.805 -11.923 1.00 89.69 178 PRO A CA 1
ATOM 1355 C C . PRO A 1 178 ? 19.283 -1.151 -12.766 1.00 89.69 178 PRO A C 1
ATOM 1357 O O . PRO A 1 178 ? 18.169 -1.671 -12.875 1.00 89.69 178 PRO A O 1
ATOM 1360 N N . ARG A 1 179 ? 19.594 -0.006 -13.383 1.00 90.75 179 ARG A N 1
ATOM 1361 C CA . ARG A 1 179 ? 18.664 0.681 -14.289 1.00 90.75 179 ARG A CA 1
ATOM 1362 C C . ARG A 1 179 ? 18.280 -0.243 -15.445 1.00 90.75 179 ARG A C 1
ATOM 1364 O O . ARG A 1 179 ? 19.150 -0.869 -16.041 1.00 90.75 179 ARG A O 1
ATOM 1371 N N . GLY A 1 180 ? 16.986 -0.326 -15.748 1.00 88.06 180 GLY A N 1
ATOM 1372 C CA . GLY A 1 180 ? 16.499 -1.130 -16.871 1.00 88.06 180 GLY A CA 1
ATOM 1373 C C . GLY A 1 180 ? 16.533 -2.643 -16.624 1.00 88.06 180 GLY A C 1
ATOM 1374 O O . GLY A 1 180 ? 16.359 -3.410 -17.566 1.00 88.06 180 GLY A O 1
ATOM 1375 N N . ALA A 1 181 ? 16.709 -3.098 -15.375 1.00 92.19 181 ALA A N 1
ATOM 1376 C CA . ALA A 1 181 ? 16.680 -4.521 -15.030 1.00 92.19 181 ALA A CA 1
ATOM 1377 C C . ALA A 1 181 ? 15.432 -5.229 -15.588 1.00 92.19 18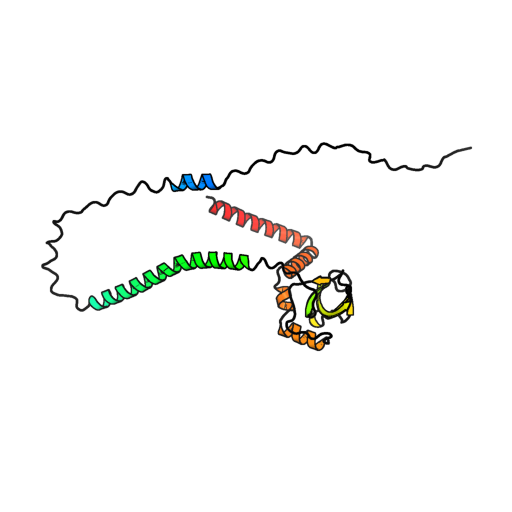1 ALA A C 1
ATOM 1379 O O . ALA A 1 181 ? 14.318 -4.703 -15.494 1.00 92.19 181 ALA A O 1
ATOM 1380 N N . GLY A 1 182 ? 15.613 -6.428 -16.145 1.00 91.94 182 GLY A N 1
ATOM 1381 C CA . GLY A 1 182 ? 14.516 -7.261 -16.644 1.00 91.94 182 GLY A CA 1
ATOM 1382 C C . GLY A 1 182 ? 13.679 -7.888 -15.523 1.00 91.94 182 GLY A C 1
ATOM 1383 O O . GLY A 1 182 ? 14.128 -8.003 -14.378 1.00 91.94 182 GLY A O 1
ATOM 1384 N N . SER A 1 183 ? 12.475 -8.352 -15.865 1.00 93.56 183 SER A N 1
ATOM 1385 C CA . SER A 1 183 ? 11.495 -8.887 -14.906 1.00 93.56 183 SER A CA 1
ATOM 1386 C C . SER A 1 183 ? 12.033 -10.063 -14.087 1.00 93.56 183 SER A C 1
ATOM 1388 O O . SER A 1 183 ? 11.804 -10.128 -12.883 1.00 93.56 183 SER A O 1
ATOM 1390 N N . GLY A 1 184 ? 12.838 -10.944 -14.692 1.00 93.88 184 GLY A N 1
ATOM 1391 C CA . GLY A 1 184 ? 13.439 -12.078 -13.981 1.00 93.88 184 GLY A CA 1
ATOM 1392 C C . GLY A 1 184 ? 14.431 -11.672 -12.883 1.00 93.88 184 GLY A C 1
ATOM 1393 O O . GLY A 1 184 ? 14.545 -12.354 -11.868 1.00 93.88 184 GLY A O 1
ATOM 1394 N N . VAL A 1 185 ? 15.133 -10.544 -13.041 1.00 93.56 185 VAL A N 1
ATOM 1395 C CA . VAL A 1 185 ? 16.033 -10.014 -12.000 1.00 93.56 185 VAL A CA 1
ATOM 1396 C C . VAL A 1 185 ? 15.218 -9.386 -10.873 1.00 93.56 185 VAL A C 1
ATOM 1398 O O . VAL A 1 185 ? 15.501 -9.625 -9.700 1.00 93.56 185 VAL A O 1
ATOM 1401 N N . ILE A 1 186 ? 14.180 -8.625 -11.230 1.00 94.31 186 ILE A N 1
ATOM 1402 C CA . ILE A 1 186 ? 13.270 -7.991 -10.270 1.00 94.31 186 ILE A CA 1
ATOM 1403 C C . ILE A 1 186 ? 12.584 -9.054 -9.413 1.00 94.31 186 ILE A C 1
ATOM 1405 O O . ILE A 1 186 ? 12.569 -8.920 -8.194 1.00 94.31 186 ILE A O 1
ATOM 1409 N N . GLN A 1 187 ? 12.095 -10.136 -10.021 1.00 93.94 187 GLN A N 1
ATOM 1410 C CA . GLN A 1 187 ? 11.467 -11.241 -9.303 1.00 93.94 187 GLN A CA 1
ATOM 1411 C C . GLN A 1 187 ? 12.398 -11.837 -8.239 1.00 93.94 187 GLN A C 1
ATOM 1413 O O . GLN A 1 187 ? 12.045 -11.871 -7.063 1.00 93.94 187 GLN A O 1
ATOM 1418 N N . LYS A 1 188 ? 13.625 -12.202 -8.631 1.00 93.88 188 LYS A N 1
ATOM 1419 C CA . LYS A 1 188 ? 14.628 -12.765 -7.714 1.00 93.88 188 LYS A CA 1
ATOM 1420 C C . LYS A 1 188 ? 14.949 -11.826 -6.550 1.00 93.88 188 LYS A C 1
ATOM 1422 O O . LYS A 1 188 ? 15.194 -12.285 -5.439 1.00 93.88 188 LYS A O 1
ATOM 1427 N N . LEU A 1 189 ? 14.986 -10.516 -6.795 1.00 93.81 189 LEU A N 1
ATOM 1428 C CA . LEU A 1 189 ? 15.262 -9.519 -5.756 1.00 93.81 189 LEU A CA 1
ATOM 1429 C C . LEU A 1 189 ? 14.069 -9.304 -4.821 1.00 93.81 189 LEU A C 1
ATOM 1431 O O . LEU A 1 189 ? 14.262 -9.226 -3.611 1.00 93.81 189 LEU A O 1
ATOM 1435 N N . VAL A 1 190 ? 12.853 -9.246 -5.364 1.00 93.81 190 VAL A N 1
ATOM 1436 C CA . VAL A 1 190 ? 11.611 -9.127 -4.585 1.00 93.81 190 VAL A CA 1
ATOM 1437 C C . VAL A 1 190 ? 11.442 -10.322 -3.647 1.00 93.81 190 VAL A C 1
ATOM 1439 O O . VAL A 1 190 ? 11.098 -10.126 -2.481 1.00 93.81 190 VAL A O 1
ATOM 1442 N N . GLU A 1 191 ? 11.734 -11.528 -4.136 1.00 93.25 191 GLU A N 1
ATOM 1443 C CA . GLU A 1 191 ? 11.724 -12.766 -3.352 1.00 93.25 191 GLU A CA 1
ATOM 1444 C C . GLU A 1 191 ? 12.843 -12.769 -2.301 1.00 93.25 191 GLU A C 1
ATOM 1446 O O . GLU A 1 191 ? 12.572 -12.980 -1.122 1.00 93.25 191 GLU A O 1
ATOM 1451 N N . ARG A 1 192 ? 14.085 -12.436 -2.688 1.00 93.75 192 ARG A N 1
ATOM 1452 C CA . ARG A 1 192 ? 15.235 -12.365 -1.766 1.00 93.75 192 ARG A CA 1
ATOM 1453 C C . ARG A 1 192 ? 15.002 -11.398 -0.608 1.00 93.75 192 ARG A C 1
ATOM 1455 O O . ARG A 1 192 ? 15.387 -11.683 0.521 1.00 93.75 192 ARG A O 1
ATOM 1462 N N . GLU A 1 193 ? 14.435 -10.230 -0.889 1.00 92.81 193 GLU A N 1
ATOM 1463 C CA . GLU A 1 193 ? 14.194 -9.206 0.126 1.00 92.81 193 GLU A CA 1
ATOM 1464 C C . GLU A 1 193 ? 12.844 -9.370 0.842 1.00 92.81 193 GLU A C 1
ATOM 1466 O O . GLU A 1 193 ? 12.576 -8.617 1.786 1.00 92.81 193 GLU A O 1
ATOM 1471 N N . GLY A 1 194 ? 11.997 -10.317 0.419 1.00 93.25 194 GLY A N 1
ATOM 1472 C CA . GLY A 1 194 ? 10.683 -10.572 1.012 1.00 93.25 194 GLY A CA 1
ATOM 1473 C C . GLY A 1 194 ? 9.773 -9.340 1.005 1.00 93.25 194 GLY A C 1
ATOM 1474 O O . GLY A 1 194 ? 9.103 -9.049 1.998 1.00 93.25 194 GLY A O 1
ATOM 1475 N N . ILE A 1 195 ? 9.782 -8.557 -0.079 1.00 93.12 195 ILE A N 1
ATOM 1476 C CA . ILE A 1 195 ? 9.070 -7.266 -0.137 1.00 93.12 195 ILE A CA 1
ATOM 1477 C C . ILE A 1 195 ? 7.560 -7.436 0.026 1.00 93.12 195 ILE A C 1
ATOM 1479 O O . ILE A 1 195 ? 6.933 -6.624 0.704 1.00 93.12 195 ILE A O 1
ATOM 1483 N N . VAL A 1 196 ? 6.983 -8.489 -0.555 1.00 92.62 196 VAL A N 1
ATOM 1484 C CA . VAL A 1 196 ? 5.544 -8.771 -0.445 1.00 92.62 196 VAL A CA 1
ATOM 1485 C C . VAL A 1 196 ? 5.161 -8.998 1.018 1.00 92.62 196 VAL A C 1
ATOM 1487 O O . VAL A 1 196 ? 4.235 -8.373 1.523 1.00 92.62 196 VAL A O 1
ATOM 1490 N N . GLU A 1 197 ? 5.954 -9.769 1.761 1.00 94.06 197 GLU A N 1
ATOM 1491 C CA . GLU A 1 197 ? 5.696 -9.981 3.186 1.00 94.06 197 GLU A CA 1
ATOM 1492 C C . GLU A 1 197 ? 5.845 -8.700 4.010 1.00 94.06 197 GLU A C 1
ATOM 1494 O O . GLU A 1 197 ? 5.060 -8.445 4.925 1.00 94.06 197 GLU A O 1
ATOM 1499 N N . LYS A 1 198 ? 6.864 -7.883 3.713 1.00 93.94 198 LYS A N 1
ATOM 1500 C CA . LYS A 1 198 ? 7.060 -6.579 4.367 1.00 93.94 198 LYS A CA 1
ATOM 1501 C C . LYS A 1 198 ? 5.877 -5.653 4.099 1.00 93.94 198 LYS A C 1
ATOM 1503 O O . LYS A 1 198 ? 5.427 -4.946 5.003 1.00 93.94 198 LYS A O 1
ATOM 1508 N N . TRP A 1 199 ? 5.361 -5.685 2.876 1.00 94.44 199 TRP A N 1
ATOM 1509 C CA . TRP A 1 199 ? 4.173 -4.951 2.488 1.00 94.44 199 TRP A CA 1
ATOM 1510 C C . TRP A 1 199 ? 2.946 -5.409 3.269 1.00 94.44 199 TRP A C 1
ATOM 1512 O O . TRP A 1 199 ? 2.297 -4.572 3.893 1.00 94.44 199 TRP A O 1
ATOM 1522 N N . ASP A 1 200 ? 2.672 -6.709 3.327 1.00 93.06 200 ASP A N 1
ATOM 1523 C CA . ASP A 1 200 ? 1.497 -7.257 4.014 1.00 93.06 200 ASP A CA 1
ATOM 1524 C C . ASP A 1 200 ? 1.542 -7.032 5.532 1.00 93.06 200 ASP A C 1
ATOM 1526 O O . ASP A 1 200 ? 0.521 -6.766 6.176 1.00 93.06 200 ASP A O 1
ATOM 1530 N N . LYS A 1 201 ? 2.746 -7.050 6.117 1.00 94.62 201 LYS A N 1
ATOM 1531 C CA . LYS A 1 201 ? 2.983 -6.697 7.526 1.00 94.62 201 LYS A CA 1
ATOM 1532 C C . LYS A 1 201 ? 2.803 -5.200 7.796 1.00 94.62 201 LYS A C 1
ATOM 1534 O O . LYS A 1 201 ? 2.605 -4.810 8.947 1.00 94.62 201 LYS A O 1
ATOM 1539 N N . SER A 1 202 ? 2.847 -4.348 6.772 1.00 94.12 202 SER A N 1
ATOM 1540 C CA . SER A 1 202 ? 2.709 -2.905 6.952 1.00 94.12 202 SER A CA 1
ATOM 1541 C C . SER A 1 202 ? 1.303 -2.524 7.431 1.00 94.12 202 SER A C 1
ATOM 1543 O O . SER A 1 202 ? 0.280 -3.013 6.942 1.00 94.12 202 SER A O 1
ATOM 1545 N N . ALA A 1 203 ? 1.232 -1.554 8.348 1.00 93.44 203 ALA A N 1
ATOM 1546 C CA . ALA A 1 203 ? -0.044 -1.029 8.833 1.00 93.44 203 ALA A CA 1
ATOM 1547 C C . ALA A 1 203 ? -0.905 -0.448 7.696 1.00 93.44 203 ALA A C 1
ATOM 1549 O O . ALA A 1 203 ? -2.133 -0.413 7.791 1.00 93.44 203 ALA A O 1
ATOM 1550 N N . TRP A 1 204 ? -0.278 0.020 6.612 1.00 91.44 204 TRP A N 1
ATOM 1551 C CA . TRP A 1 204 ? -0.996 0.557 5.463 1.00 91.44 204 TRP A CA 1
ATOM 1552 C C . TRP A 1 204 ? -1.707 -0.536 4.660 1.00 91.44 204 TRP A C 1
ATOM 1554 O O . TRP A 1 204 ? -2.896 -0.379 4.364 1.00 91.44 204 TRP A O 1
ATOM 1564 N N . ALA A 1 205 ? -1.027 -1.642 4.350 1.00 93.50 205 ALA A N 1
ATOM 1565 C CA . ALA A 1 205 ? -1.646 -2.776 3.667 1.00 93.50 205 ALA A CA 1
ATOM 1566 C C . ALA A 1 205 ? -2.775 -3.380 4.514 1.00 93.50 205 ALA A C 1
ATOM 1568 O O . ALA A 1 205 ? -3.894 -3.540 4.028 1.00 93.50 205 ALA A O 1
ATOM 1569 N N . GLN A 1 206 ? -2.547 -3.572 5.818 1.00 95.06 206 GLN A N 1
ATOM 1570 C CA . GLN A 1 206 ? -3.565 -4.088 6.742 1.00 95.06 206 GLN A CA 1
ATOM 1571 C C . GLN A 1 206 ? -4.815 -3.198 6.812 1.00 95.06 206 GLN A C 1
ATOM 1573 O O . GLN A 1 206 ? -5.945 -3.697 6.846 1.00 95.06 206 GLN A O 1
ATOM 1578 N N . LYS A 1 207 ? -4.643 -1.869 6.800 1.00 94.94 207 LYS A N 1
ATOM 1579 C CA . LYS A 1 207 ? -5.766 -0.917 6.750 1.00 94.94 207 LYS A CA 1
ATOM 1580 C C . LYS A 1 207 ? -6.566 -1.049 5.455 1.00 94.94 207 LYS A C 1
ATOM 1582 O O . LYS A 1 207 ? -7.794 -0.975 5.510 1.00 94.94 207 LYS A O 1
ATOM 1587 N N . ARG A 1 208 ? -5.902 -1.260 4.315 1.00 93.81 208 ARG A N 1
ATOM 1588 C CA . ARG A 1 208 ? -6.577 -1.475 3.027 1.00 93.81 208 ARG A CA 1
ATOM 1589 C C . ARG A 1 208 ? -7.319 -2.799 2.978 1.00 93.81 208 ARG A C 1
ATOM 1591 O O . ARG A 1 208 ? -8.524 -2.768 2.754 1.00 93.81 208 ARG A O 1
ATOM 1598 N N . ALA A 1 209 ? -6.676 -3.895 3.368 1.00 93.94 209 ALA A N 1
ATOM 1599 C CA . ALA A 1 209 ? -7.334 -5.192 3.492 1.00 93.94 209 ALA A CA 1
ATOM 1600 C C . ALA A 1 209 ? -8.546 -5.128 4.442 1.00 93.94 209 ALA A C 1
ATOM 1602 O O . ALA A 1 209 ? -9.594 -5.710 4.184 1.00 93.94 209 ALA A O 1
ATOM 1603 N N . THR A 1 210 ? -8.452 -4.366 5.537 1.00 94.69 210 THR A N 1
ATOM 1604 C CA . THR A 1 210 ? -9.590 -4.139 6.444 1.00 94.69 210 THR A CA 1
ATOM 1605 C C . THR A 1 210 ? -10.716 -3.349 5.773 1.00 94.69 210 THR A C 1
ATOM 1607 O O . THR A 1 210 ? -11.889 -3.630 6.018 1.00 94.69 210 THR A O 1
ATOM 1610 N N . LYS A 1 211 ? -10.388 -2.343 4.955 1.00 95.12 211 LYS A N 1
ATOM 1611 C CA . LYS A 1 211 ? -11.371 -1.541 4.217 1.00 95.12 211 LYS A CA 1
ATOM 1612 C C . LYS A 1 211 ? -12.088 -2.385 3.163 1.00 95.12 211 LYS A C 1
ATOM 1614 O O . LYS A 1 211 ? -13.312 -2.356 3.132 1.00 95.12 211 LYS A O 1
ATOM 1619 N N . GLU A 1 212 ? -11.346 -3.165 2.387 1.00 93.81 212 GLU A N 1
ATOM 1620 C CA . GLU A 1 212 ? -11.882 -4.100 1.390 1.00 93.81 212 GLU A CA 1
ATOM 1621 C C . GLU A 1 212 ? -12.784 -5.144 2.051 1.00 93.81 212 GLU A C 1
ATOM 1623 O O . GLU A 1 212 ? -13.945 -5.286 1.674 1.00 93.81 212 GLU A O 1
ATOM 1628 N N . LYS A 1 213 ? -12.319 -5.771 3.141 1.00 94.50 213 LYS A N 1
ATOM 1629 C CA . LYS A 1 213 ? -13.141 -6.704 3.925 1.00 94.50 213 LYS A CA 1
ATOM 1630 C C . LYS A 1 213 ? -14.441 -6.056 4.381 1.00 94.50 213 LYS A C 1
ATOM 1632 O O . LYS A 1 213 ? -15.497 -6.641 4.191 1.00 94.50 213 LYS A O 1
ATOM 1637 N N . ARG A 1 214 ? -14.389 -4.833 4.925 1.00 94.06 214 ARG A N 1
ATOM 1638 C CA . ARG A 1 214 ? -15.586 -4.085 5.359 1.00 94.06 214 ARG A CA 1
ATOM 1639 C C . ARG A 1 214 ? -16.554 -3.784 4.219 1.00 94.06 214 ARG A C 1
ATOM 1641 O O . ARG A 1 214 ? -17.751 -3.761 4.477 1.00 94.06 214 ARG A O 1
ATOM 1648 N N . GLN A 1 215 ? -16.052 -3.541 3.011 1.00 94.31 215 GLN A N 1
ATOM 1649 C CA . GLN A 1 215 ? -16.884 -3.335 1.824 1.00 94.31 215 GLN A CA 1
ATOM 1650 C C . GLN A 1 215 ? -17.545 -4.640 1.364 1.00 94.31 215 GLN A C 1
ATOM 1652 O O . GLN A 1 215 ? -18.691 -4.607 0.938 1.00 94.31 215 GLN A O 1
ATOM 1657 N N . SER A 1 216 ? -16.865 -5.780 1.522 1.00 95.06 216 SER A N 1
ATOM 1658 C CA . SER A 1 216 ? -17.390 -7.105 1.159 1.00 95.06 216 SER A CA 1
ATOM 1659 C C . SER A 1 216 ? -18.363 -7.733 2.172 1.00 95.06 216 SER A C 1
ATOM 1661 O O . SER A 1 216 ? -18.916 -8.792 1.894 1.00 95.06 216 SER A O 1
ATOM 1663 N N . LEU A 1 217 ? -18.570 -7.135 3.355 1.00 95.81 217 LEU A N 1
ATOM 1664 C CA . LEU A 1 217 ? -19.414 -7.740 4.396 1.00 95.81 217 LEU A CA 1
ATOM 1665 C C . LEU A 1 217 ? -20.899 -7.727 4.014 1.00 95.81 217 LEU A C 1
ATOM 1667 O O . LEU A 1 217 ? -21.483 -6.663 3.789 1.00 95.81 217 LEU A O 1
ATOM 1671 N N . GLY A 1 218 ? -21.525 -8.904 4.077 1.00 96.25 218 GLY A N 1
ATOM 1672 C CA . GLY A 1 218 ? -22.977 -9.055 4.023 1.00 96.25 218 GLY A CA 1
ATOM 1673 C C . GLY A 1 218 ? -23.671 -8.532 5.285 1.00 96.25 218 GLY A C 1
ATOM 1674 O O . GLY A 1 218 ? -23.040 -8.270 6.313 1.00 96.25 218 GLY A O 1
ATOM 1675 N N . ASP A 1 219 ? -24.996 -8.391 5.227 1.00 96.88 219 ASP A N 1
ATOM 1676 C CA . ASP A 1 219 ? -25.781 -7.816 6.326 1.00 96.88 219 ASP A CA 1
ATOM 1677 C C . ASP A 1 219 ? -25.649 -8.602 7.641 1.00 96.88 219 ASP A C 1
ATOM 1679 O O . ASP A 1 219 ? -25.390 -8.031 8.705 1.00 96.88 219 ASP A O 1
ATOM 1683 N N . PHE A 1 220 ? -25.678 -9.932 7.547 1.00 97.00 220 PHE A N 1
ATOM 1684 C CA . PHE A 1 220 ? -25.487 -10.808 8.698 1.00 97.00 220 PHE A CA 1
ATOM 1685 C C . PHE A 1 220 ? -24.108 -10.636 9.356 1.00 97.00 220 PHE A C 1
ATOM 1687 O O . PHE A 1 220 ? -23.990 -10.600 10.583 1.00 97.00 220 PHE A O 1
ATOM 1694 N N . ASP A 1 221 ? -23.047 -10.459 8.569 1.00 96.69 221 ASP A N 1
ATOM 1695 C CA . ASP A 1 221 ? -21.712 -10.237 9.124 1.00 96.69 221 ASP A CA 1
ATOM 1696 C C . ASP A 1 221 ? -21.573 -8.843 9.744 1.00 96.69 221 ASP A C 1
ATOM 1698 O O . ASP A 1 221 ? -20.895 -8.685 10.764 1.00 96.69 221 ASP A O 1
ATOM 1702 N N . ARG A 1 222 ? -22.275 -7.829 9.216 1.00 97.00 222 ARG A N 1
ATOM 1703 C CA . ARG A 1 222 ? -22.367 -6.513 9.872 1.00 97.00 222 ARG A CA 1
ATOM 1704 C C . ARG A 1 222 ? -23.028 -6.619 11.244 1.00 97.00 222 ARG A C 1
ATOM 1706 O O . ARG A 1 222 ? -22.535 -6.003 12.195 1.00 97.00 222 ARG A O 1
ATOM 1713 N N . PHE A 1 223 ? -24.070 -7.440 11.376 1.00 97.50 223 PHE A N 1
ATOM 1714 C CA . PHE A 1 223 ? -24.701 -7.727 12.663 1.00 97.50 223 PHE A CA 1
ATOM 1715 C C . PHE A 1 223 ? -23.725 -8.403 13.644 1.00 97.50 223 PHE A C 1
ATOM 1717 O O . PHE A 1 223 ? -23.568 -7.930 14.774 1.00 97.50 223 PHE A O 1
ATOM 1724 N N . LYS A 1 224 ? -22.963 -9.418 13.208 1.00 97.75 224 LYS A N 1
ATOM 1725 C CA . LYS A 1 224 ? -21.900 -10.033 14.035 1.00 97.75 224 LYS A CA 1
ATOM 1726 C C . LYS A 1 224 ? -20.857 -9.010 14.492 1.00 97.75 224 LYS A C 1
ATOM 1728 O O . LYS A 1 224 ? -20.504 -8.960 15.671 1.00 97.75 224 LYS A O 1
ATOM 1733 N N . VAL A 1 225 ? -20.386 -8.150 13.584 1.00 97.12 225 VAL A N 1
ATOM 1734 C CA . VAL A 1 225 ? -19.419 -7.084 13.902 1.00 97.12 225 VAL A CA 1
ATOM 1735 C C . VAL A 1 225 ? -19.994 -6.102 14.925 1.00 97.12 225 VAL A C 1
ATOM 1737 O O . VAL A 1 225 ? -19.275 -5.662 15.827 1.00 97.12 225 VAL A O 1
ATOM 1740 N N . MET A 1 226 ? -21.278 -5.749 14.820 1.00 97.69 226 MET A N 1
ATOM 1741 C CA . MET A 1 226 ? -21.961 -4.895 15.794 1.00 97.69 226 MET A CA 1
ATOM 1742 C C . MET A 1 226 ? -21.982 -5.538 17.186 1.00 97.69 226 MET A C 1
ATOM 1744 O O . MET A 1 226 ? -21.622 -4.871 18.164 1.00 97.69 226 MET A O 1
ATOM 1748 N N . LEU A 1 227 ? -22.348 -6.819 17.281 1.00 98.25 227 LEU A N 1
ATOM 1749 C CA . LEU A 1 227 ? -22.363 -7.555 18.547 1.00 98.25 227 LEU A CA 1
ATOM 1750 C C . LEU A 1 227 ? -20.962 -7.647 19.165 1.00 98.25 227 LEU A C 1
ATOM 1752 O O . LEU A 1 227 ? -20.787 -7.279 20.328 1.00 98.25 227 LEU A O 1
ATOM 1756 N N . ALA A 1 228 ? -19.944 -8.007 18.379 1.00 97.69 228 ALA A N 1
ATOM 1757 C CA . ALA A 1 228 ? -18.554 -8.050 18.838 1.00 97.69 228 ALA A CA 1
ATOM 1758 C C . ALA A 1 228 ? -18.064 -6.673 19.336 1.00 97.69 228 ALA A C 1
ATOM 1760 O O . ALA A 1 228 ? -17.407 -6.559 20.374 1.00 97.69 228 ALA A O 1
ATOM 1761 N N . LYS A 1 229 ? -18.438 -5.580 18.650 1.00 97.44 229 LYS A N 1
ATOM 1762 C CA . LYS A 1 229 ? -18.151 -4.206 19.103 1.00 97.44 229 LYS A CA 1
ATOM 1763 C C . LYS A 1 229 ? -18.873 -3.849 20.403 1.00 97.44 229 LYS A C 1
ATOM 1765 O O . LYS A 1 229 ? -18.344 -3.044 21.172 1.00 97.44 229 LYS A O 1
ATOM 1770 N N . LYS A 1 230 ? -20.086 -4.360 20.637 1.00 98.25 230 LYS A N 1
ATOM 1771 C CA . LYS A 1 230 ? -20.830 -4.156 21.892 1.00 98.25 230 LYS A CA 1
ATOM 1772 C C . LYS A 1 230 ? -20.123 -4.874 23.045 1.00 98.25 230 LYS A C 1
ATOM 1774 O O . LYS A 1 230 ? -19.727 -4.206 23.994 1.00 98.25 230 LYS A O 1
ATOM 1779 N N . GLN A 1 231 ? -19.814 -6.161 22.875 1.00 98.25 231 GLN A N 1
ATOM 1780 C CA . GLN A 1 231 ? -19.064 -6.962 23.853 1.00 98.25 231 GLN A CA 1
ATOM 1781 C C . GLN A 1 231 ? -17.721 -6.315 24.223 1.00 98.25 231 GLN A C 1
ATOM 1783 O O . GLN A 1 231 ? -17.433 -6.111 25.401 1.00 98.25 231 GLN A O 1
ATOM 1788 N N . ARG A 1 232 ? -16.930 -5.887 23.226 1.00 97.94 232 ARG A N 1
ATOM 1789 C CA . ARG A 1 232 ? -15.654 -5.189 23.464 1.00 97.94 232 ARG A CA 1
ATOM 1790 C C . ARG A 1 232 ? -15.832 -3.914 24.294 1.00 97.94 232 ARG A C 1
ATOM 1792 O O . ARG A 1 232 ? -15.052 -3.670 25.209 1.00 97.94 232 ARG A O 1
ATOM 1799 N N . ARG A 1 233 ? -16.837 -3.087 23.977 1.00 97.88 233 ARG A N 1
ATOM 1800 C CA . ARG A 1 233 ? -17.123 -1.847 24.725 1.00 97.88 233 ARG A CA 1
ATOM 1801 C C . ARG A 1 233 ? -17.514 -2.138 26.170 1.00 97.88 233 ARG A C 1
ATOM 1803 O O . ARG A 1 233 ? -17.069 -1.421 27.059 1.00 97.88 233 ARG A O 1
ATOM 1810 N N . ASP A 1 234 ? -18.306 -3.178 26.399 1.00 98.00 234 ASP A N 1
ATOM 1811 C CA . ASP A 1 234 ? -18.751 -3.549 27.740 1.00 98.00 234 ASP A CA 1
ATOM 1812 C C . ASP A 1 234 ? -17.587 -4.047 28.608 1.00 98.00 234 ASP A C 1
ATOM 1814 O O . ASP A 1 234 ? -17.471 -3.625 29.759 1.00 98.00 234 ASP A O 1
ATOM 1818 N N . VAL A 1 235 ? -16.678 -4.860 28.052 1.00 97.81 235 VAL A N 1
ATOM 1819 C CA . VAL A 1 235 ? -15.445 -5.294 28.740 1.00 97.81 235 VAL A CA 1
ATOM 1820 C C . VAL A 1 235 ? -14.564 -4.096 29.095 1.00 97.81 235 VAL A C 1
ATOM 1822 O O . VAL A 1 235 ? -14.168 -3.949 30.250 1.00 97.81 235 VAL A O 1
ATOM 1825 N N . VAL A 1 236 ? -14.312 -3.199 28.135 1.00 97.69 236 VAL A N 1
ATOM 1826 C CA . VAL A 1 236 ? -13.503 -1.991 28.367 1.00 97.69 236 VAL A CA 1
ATOM 1827 C C . VAL A 1 236 ? -14.144 -1.095 29.428 1.00 97.69 236 VAL A C 1
ATOM 1829 O O . VAL A 1 236 ? -13.455 -0.652 30.338 1.00 97.69 236 VAL A O 1
ATOM 1832 N N . ARG A 1 237 ? -15.466 -0.873 29.382 1.00 97.00 237 ARG A N 1
ATOM 1833 C CA . ARG A 1 237 ? -16.178 -0.057 30.381 1.00 97.00 237 ARG A CA 1
ATOM 1834 C C . ARG A 1 237 ? -16.051 -0.643 31.788 1.00 97.00 237 ARG A C 1
ATOM 1836 O O . ARG A 1 237 ? -15.806 0.103 32.731 1.00 97.00 237 ARG A O 1
ATOM 1843 N N . LYS A 1 238 ? -16.206 -1.964 31.934 1.00 97.31 238 LYS A N 1
ATOM 1844 C CA . LYS A 1 238 ? -16.047 -2.657 33.223 1.00 97.31 238 LYS A CA 1
ATOM 1845 C C . LYS A 1 238 ? -14.615 -2.538 33.750 1.00 97.31 238 LYS A C 1
ATOM 1847 O O . LYS A 1 238 ? -14.437 -2.224 34.923 1.00 97.31 238 LYS A O 1
ATOM 1852 N N . ALA A 1 239 ? -13.614 -2.734 32.890 1.00 96.81 239 ALA A N 1
ATOM 1853 C CA . ALA A 1 239 ? -12.206 -2.591 33.255 1.00 96.81 239 ALA A CA 1
ATOM 1854 C C . ALA A 1 239 ? -11.862 -1.154 33.682 1.00 96.81 239 ALA A C 1
ATOM 1856 O O . ALA A 1 239 ? -11.232 -0.964 34.716 1.00 96.81 239 ALA A O 1
ATOM 1857 N N . LEU A 1 240 ? -12.340 -0.147 32.941 1.00 96.69 240 LEU A N 1
ATOM 1858 C CA . LEU A 1 240 ? -12.155 1.264 33.288 1.00 96.69 240 LEU A CA 1
ATOM 1859 C C . LEU A 1 240 ? -12.824 1.615 34.619 1.00 96.69 240 LEU A C 1
ATOM 1861 O O . LEU A 1 240 ? -12.188 2.244 35.453 1.00 96.69 240 LEU A O 1
ATOM 1865 N N . LYS A 1 241 ? -14.063 1.152 34.852 1.00 96.44 241 LYS A N 1
ATOM 1866 C CA . LYS A 1 241 ? -14.764 1.363 36.128 1.00 96.44 241 LYS A CA 1
ATOM 1867 C C . LYS A 1 241 ? -14.009 0.739 37.306 1.00 96.44 241 LYS A C 1
ATOM 1869 O O . LYS A 1 241 ? -13.944 1.352 38.361 1.00 96.44 241 LYS A O 1
ATOM 1874 N N . LYS A 1 242 ? -13.444 -0.461 37.125 1.00 95.50 242 LYS A N 1
ATOM 1875 C CA . LYS A 1 242 ? -12.614 -1.126 38.143 1.00 95.50 242 LYS A CA 1
ATOM 1876 C C . LYS A 1 242 ? -11.299 -0.382 38.397 1.00 95.50 242 LYS A C 1
ATOM 1878 O O . LYS A 1 242 ? -10.832 -0.393 39.518 1.00 95.50 242 LYS A O 1
ATOM 1883 N N . ALA A 1 243 ? -10.700 0.220 37.371 1.00 92.75 243 ALA A N 1
ATOM 1884 C CA . ALA A 1 243 ? -9.456 0.978 37.507 1.00 92.75 243 ALA A CA 1
ATOM 1885 C C . ALA A 1 243 ? -9.662 2.387 38.095 1.00 92.75 243 ALA A C 1
ATOM 1887 O O . ALA A 1 243 ? -8.714 2.967 38.611 1.00 92.75 243 ALA A O 1
ATOM 1888 N N . SER A 1 244 ? -10.869 2.951 37.972 1.00 89.31 244 SER A N 1
ATOM 1889 C CA . SER A 1 244 ? -11.233 4.261 38.531 1.00 89.31 244 SER A CA 1
ATOM 1890 C C . SER A 1 244 ? -11.809 4.206 39.948 1.00 89.31 244 SER A C 1
ATOM 1892 O O . SER A 1 244 ? -12.000 5.263 40.543 1.00 89.31 244 SER A O 1
ATOM 1894 N N . ALA A 1 245 ? -12.186 3.015 40.418 1.00 72.75 245 ALA A N 1
ATOM 1895 C CA . ALA A 1 245 ? -12.694 2.761 41.765 1.00 72.75 245 ALA A CA 1
ATOM 1896 C C . ALA A 1 245 ? -11.534 2.387 42.690 1.00 72.75 245 ALA A C 1
ATOM 1898 O O . ALA A 1 245 ? -11.578 2.819 43.859 1.00 72.75 245 ALA A O 1
#

Radius of gyration: 37.21 Å; Cα contacts (8 Å, |Δi|>4): 169; chains: 1; bounding box: 88×64×112 Å

pLDDT: mean 73.13, std 21.89, range [38.62, 98.25]

Secondary structure (DSSP, 8-state):
---------PPPP--------------PPPPTHHHHHHHHTTSSS--PPPPPPPGGGGSSSSSS-SS--TTSHHHHHHHHHHHHHHHHHHHHHHHHHHHHHHHHHHHHHHTT--------TTEEEEE-SSTTTT-EEEEEEE-SSSEEEEEETTTTEEEEEEEGGGEEEEEEE-TTPPTT--HHHHHHHHHHHTHHHHHHHSHHHHHHHHHHHHHH--HHHHHHHHHHHHHHHHHHHHHHHHHH-

Nearest PDB structures (foldseek):
  6em1-assembly1_M  TM=9.778E-01  e=2.233E-12  Saccharomyces cerevisiae S288C
  8t3f-assembly1_AM  TM=9.690E-01  e=2.094E-12  Saccharomyces cerevisiae
  8z71-assembly1_O  TM=9.683E-01  e=2.233E-12  Saccharomyces cerevisiae S288C
  8cf5-assembly1_PP  TM=9.672E-01  e=3.503E-12  Saccharomyces cerevisiae
  7oyc-assembly1_M1  TM=9.386E-01  e=2.708E-12  Xenopus laevis